Protein AF-A0A818VAN1-F1 (afdb_monomer_lite)

Foldseek 3Di:
DDDDDDDDDDDDDDPDDDDDDDDDDPPPPPDPPPPDPDDDDPPPPPPPVPPPPPDPPPDDDDDDDPPPPPPPVVVPVVVVVVVVVVVVLVVVVVCVVVVVDPPVCVVVVVVVDCVVVVVLLVQLQVPDDPPDPPSDDDPVSSVVSSVVVVVVVVVVVVCVVDVPDDPDPPVPPPDPPPPDPPDPPDPDPVVVVVVVVVVVVVVVVVVVVVVD

Organism: NCBI:txid392032

Radius of gyration: 31.88 Å; chains: 1; bounding box: 85×60×78 Å

Structure (mmCIF, N/CA/C/O backbone):
data_AF-A0A818VAN1-F1
#
_entry.id   AF-A0A818VAN1-F1
#
loop_
_atom_site.group_PDB
_atom_site.id
_atom_site.type_symbol
_atom_site.label_atom_id
_atom_site.label_alt_id
_atom_site.label_comp_id
_atom_site.label_asym_id
_atom_site.label_entity_id
_atom_site.label_seq_id
_atom_site.pdbx_PDB_ins_code
_atom_site.Cartn_x
_atom_site.Cartn_y
_atom_site.Cartn_z
_atom_site.occupancy
_atom_site.B_iso_or_equiv
_atom_site.auth_seq_id
_atom_site.auth_comp_id
_atom_site.auth_asym_id
_atom_site.auth_atom_id
_atom_site.pdbx_PDB_model_num
ATOM 1 N N . ASN A 1 1 ? 40.108 -31.465 36.185 1.00 43.06 1 ASN A N 1
ATOM 2 C CA . ASN A 1 1 ? 40.201 -32.671 35.337 1.00 43.06 1 ASN A CA 1
ATOM 3 C C . ASN A 1 1 ? 39.779 -32.348 33.913 1.00 43.06 1 ASN A C 1
ATOM 5 O O . ASN A 1 1 ? 38.595 -32.161 33.685 1.00 43.06 1 ASN A O 1
ATOM 9 N N . THR A 1 2 ? 40.792 -32.235 33.037 1.00 44.78 2 THR A N 1
ATOM 10 C CA . THR A 1 2 ? 40.804 -32.459 31.566 1.00 44.78 2 THR A CA 1
ATOM 11 C C . THR A 1 2 ? 39.715 -31.759 30.741 1.00 44.78 2 THR A C 1
ATOM 13 O O . THR A 1 2 ? 38.577 -32.207 30.730 1.00 44.78 2 THR A O 1
ATOM 16 N N . LEU A 1 3 ? 39.972 -30.615 30.093 1.00 53.38 3 LEU A N 1
ATOM 17 C CA . LEU A 1 3 ? 40.793 -30.419 28.878 1.00 53.38 3 LEU A CA 1
ATOM 18 C C . LEU A 1 3 ? 40.436 -31.407 27.754 1.00 53.38 3 LEU A C 1
ATOM 20 O O . LEU A 1 3 ? 40.711 -32.597 27.902 1.00 53.38 3 LEU A O 1
ATOM 24 N N . LYS A 1 4 ? 39.896 -30.890 26.640 1.00 56.84 4 LYS A N 1
ATOM 25 C CA . LYS A 1 4 ? 40.247 -31.301 25.271 1.00 56.84 4 LYS A CA 1
ATOM 26 C C . LYS A 1 4 ? 39.694 -30.312 24.243 1.00 56.84 4 LYS A C 1
ATOM 28 O O . LYS A 1 4 ? 38.505 -30.291 23.939 1.00 56.84 4 LYS A O 1
ATOM 33 N N . ASP A 1 5 ? 40.628 -29.520 23.737 1.00 52.50 5 ASP A N 1
ATOM 34 C CA . ASP A 1 5 ? 40.598 -28.829 22.458 1.00 52.50 5 ASP A CA 1
ATOM 35 C C . ASP A 1 5 ? 40.293 -29.797 21.309 1.00 52.50 5 ASP A C 1
ATOM 37 O O . ASP A 1 5 ? 40.714 -30.957 21.325 1.00 52.50 5 ASP A O 1
ATOM 41 N N . THR A 1 6 ? 39.604 -29.311 20.278 1.00 58.16 6 THR A N 1
ATOM 42 C CA . THR A 1 6 ? 39.632 -29.933 18.949 1.00 58.16 6 THR A CA 1
ATOM 43 C C . THR A 1 6 ? 39.822 -28.857 17.883 1.00 58.16 6 THR A C 1
ATOM 45 O O . THR A 1 6 ? 38.966 -28.013 17.632 1.00 58.16 6 THR A O 1
ATOM 48 N N . THR A 1 7 ? 41.030 -28.913 17.333 1.00 55.50 7 THR A N 1
ATOM 49 C CA . THR A 1 7 ? 41.572 -28.389 16.074 1.00 55.50 7 THR A CA 1
ATOM 50 C C . THR A 1 7 ? 40.581 -28.540 14.909 1.00 55.50 7 THR A C 1
ATOM 52 O O . THR A 1 7 ? 39.878 -29.539 14.828 1.00 55.50 7 THR A O 1
ATOM 55 N N . ALA A 1 8 ? 40.344 -27.527 14.070 1.00 52.72 8 ALA A N 1
ATOM 56 C CA . ALA A 1 8 ? 41.225 -27.024 13.009 1.00 52.72 8 ALA A CA 1
ATOM 57 C C . ALA A 1 8 ? 41.613 -28.122 12.004 1.00 52.72 8 ALA A C 1
ATOM 59 O O . ALA A 1 8 ? 42.663 -28.727 12.158 1.00 52.72 8 ALA A O 1
ATOM 60 N N . ASP A 1 9 ? 40.774 -28.318 10.979 1.00 57.88 9 ASP A N 1
ATOM 61 C CA . ASP A 1 9 ? 41.111 -29.067 9.765 1.00 57.88 9 ASP A CA 1
ATOM 62 C C . ASP A 1 9 ? 40.648 -28.296 8.514 1.00 57.88 9 ASP A C 1
ATOM 64 O O . ASP A 1 9 ? 39.459 -28.145 8.223 1.00 57.88 9 ASP A O 1
ATOM 68 N N . ASP A 1 10 ? 41.646 -27.748 7.823 1.00 53.62 10 ASP A N 1
ATOM 69 C CA . ASP A 1 10 ? 41.843 -27.703 6.373 1.00 53.62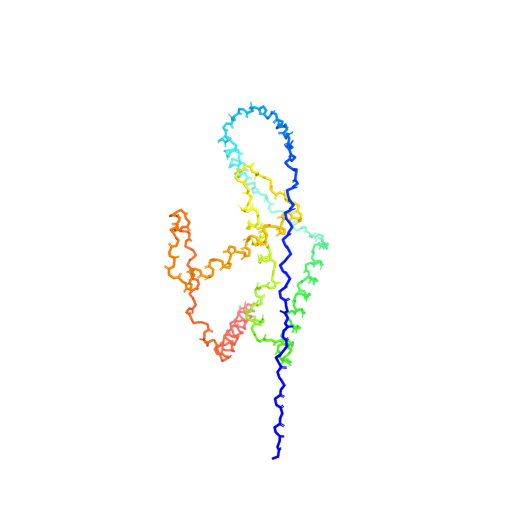 10 ASP A CA 1
ATOM 70 C C . ASP A 1 10 ? 40.631 -27.937 5.449 1.00 53.62 10 ASP A C 1
ATOM 72 O O . ASP A 1 10 ? 40.346 -29.055 5.016 1.00 53.62 10 ASP A O 1
ATOM 76 N N . VAL A 1 11 ? 40.036 -26.843 4.952 1.00 54.00 11 VAL A N 1
ATOM 77 C CA . VAL A 1 11 ? 39.312 -26.867 3.669 1.00 54.00 11 VAL A CA 1
ATOM 78 C C . VAL A 1 11 ? 40.164 -26.198 2.598 1.00 54.00 11 VAL A C 1
ATOM 80 O O . VAL A 1 11 ? 40.229 -24.981 2.432 1.00 54.00 11 VAL A O 1
ATOM 83 N N . LYS A 1 12 ? 40.845 -27.086 1.884 1.00 54.00 12 LYS A N 1
ATOM 84 C CA . LYS A 1 12 ? 41.728 -26.885 0.743 1.00 54.00 12 LYS A CA 1
ATOM 85 C C . LYS A 1 12 ? 41.051 -26.091 -0.383 1.00 54.00 12 LYS A C 1
ATOM 87 O O . LYS A 1 12 ? 39.975 -26.441 -0.864 1.00 54.00 12 LYS A O 1
ATOM 92 N N . LEU A 1 13 ? 41.766 -25.068 -0.853 1.00 50.22 13 LEU A N 1
ATOM 93 C CA . LEU A 1 13 ? 41.575 -24.387 -2.132 1.00 50.22 13 LEU A CA 1
ATOM 94 C C . LEU A 1 13 ? 41.352 -25.377 -3.288 1.00 50.22 13 LEU A C 1
ATOM 96 O O . LEU A 1 13 ? 42.213 -26.212 -3.566 1.00 50.22 13 LEU A O 1
ATOM 100 N N . ILE A 1 14 ? 40.278 -25.177 -4.056 1.00 53.69 14 ILE A N 1
ATOM 101 C CA . ILE A 1 14 ? 40.220 -25.593 -5.462 1.00 53.69 14 ILE A CA 1
ATOM 102 C C . ILE A 1 14 ? 40.088 -24.336 -6.319 1.00 53.69 14 ILE A C 1
ATOM 104 O O . ILE A 1 14 ? 39.011 -23.784 -6.536 1.00 53.69 14 ILE A O 1
ATOM 108 N N . VAL A 1 15 ? 41.244 -23.899 -6.812 1.00 50.38 15 VAL A N 1
ATOM 109 C CA . VAL A 1 15 ? 41.394 -22.968 -7.928 1.00 50.38 15 VAL A CA 1
ATOM 110 C C . VAL A 1 15 ? 40.942 -23.694 -9.197 1.00 50.38 15 VAL A C 1
ATOM 112 O O . VAL A 1 15 ? 41.660 -24.522 -9.751 1.00 50.38 15 VAL A O 1
ATOM 115 N N . GLY A 1 16 ? 39.723 -23.401 -9.647 1.00 46.38 16 GLY A N 1
ATOM 116 C CA . GLY A 1 16 ? 39.148 -23.908 -10.892 1.00 46.38 16 GLY A CA 1
ATOM 117 C C . GLY A 1 16 ? 39.125 -22.838 -11.976 1.00 46.38 16 GLY A C 1
ATOM 118 O O . GLY A 1 16 ? 38.084 -22.256 -12.263 1.00 46.38 16 GLY A O 1
ATOM 119 N N . ASN A 1 17 ? 40.279 -22.584 -12.587 1.00 47.06 17 ASN A N 1
ATOM 120 C CA . ASN A 1 17 ? 40.431 -21.718 -13.751 1.00 47.06 17 ASN A CA 1
ATOM 121 C C . ASN A 1 17 ? 39.891 -22.434 -15.006 1.00 47.06 17 ASN A C 1
ATOM 123 O O . ASN A 1 17 ? 40.492 -23.409 -15.456 1.00 47.06 17 ASN A O 1
ATOM 127 N N . LYS A 1 18 ? 38.774 -21.974 -15.589 1.00 50.69 18 LYS A N 1
ATOM 128 C CA . LYS A 1 18 ? 38.364 -22.358 -16.954 1.00 50.69 18 LYS A CA 1
ATOM 129 C C . LYS A 1 18 ? 37.820 -21.164 -17.731 1.00 50.69 18 LYS A C 1
ATOM 131 O O . LYS A 1 18 ? 36.635 -20.844 -17.703 1.00 50.69 18 LYS A O 1
ATOM 136 N N . ASN A 1 19 ? 38.734 -20.577 -18.498 1.00 50.38 19 ASN A N 1
ATOM 137 C CA . ASN A 1 19 ? 38.483 -19.858 -19.740 1.00 50.38 19 ASN A CA 1
ATOM 138 C C . ASN A 1 19 ? 37.332 -20.487 -20.546 1.00 50.38 19 ASN A C 1
ATOM 140 O O . ASN A 1 19 ? 37.478 -21.570 -21.113 1.00 50.38 19 ASN A O 1
ATOM 144 N N . ARG A 1 20 ? 36.215 -19.768 -20.680 1.00 49.28 20 ARG A N 1
ATOM 145 C CA . ARG A 1 20 ? 35.264 -19.954 -21.782 1.00 49.28 20 ARG A CA 1
ATOM 146 C C . ARG A 1 20 ? 35.117 -18.642 -22.539 1.00 49.28 20 ARG A C 1
ATOM 148 O O . ARG A 1 20 ? 34.212 -17.852 -22.304 1.00 49.28 20 ARG A O 1
ATOM 155 N N . ARG A 1 21 ? 36.029 -18.450 -23.495 1.00 51.06 21 ARG A N 1
ATOM 156 C CA . ARG A 1 21 ? 35.744 -17.695 -24.716 1.00 51.06 21 ARG A CA 1
ATOM 157 C C . ARG A 1 21 ? 34.689 -18.493 -25.481 1.00 51.06 21 ARG A C 1
ATOM 159 O O . ARG A 1 21 ? 34.965 -19.619 -25.880 1.00 51.06 21 ARG A O 1
ATOM 166 N N . SER A 1 22 ? 33.498 -17.938 -25.675 1.00 48.28 22 SER A N 1
ATOM 167 C CA . SER A 1 22 ? 32.582 -18.442 -26.693 1.00 48.28 22 SER A CA 1
ATOM 168 C C . SER A 1 22 ? 31.868 -17.289 -27.385 1.00 48.28 22 SER A C 1
ATOM 170 O O . SER A 1 22 ? 31.203 -16.475 -26.754 1.00 48.28 22 SER A O 1
ATOM 172 N N . ALA A 1 23 ? 32.109 -17.250 -28.693 1.00 46.59 23 ALA A N 1
ATOM 173 C CA . ALA A 1 23 ? 31.248 -16.766 -29.758 1.00 46.59 23 ALA A CA 1
ATOM 174 C C . ALA A 1 23 ? 30.558 -15.407 -29.560 1.00 46.59 23 ALA A C 1
ATOM 176 O O . ALA A 1 23 ? 29.408 -15.282 -29.140 1.00 46.59 23 ALA A O 1
ATOM 177 N N . LYS A 1 24 ? 31.261 -14.391 -30.060 1.00 48.12 24 LYS A N 1
ATOM 178 C CA . LYS A 1 24 ? 30.696 -13.180 -30.652 1.00 48.12 24 LYS A CA 1
ATOM 179 C C . LYS A 1 24 ? 29.653 -13.583 -31.710 1.00 48.12 24 LYS A C 1
ATOM 181 O O . LYS A 1 24 ? 30.006 -13.911 -32.837 1.00 48.12 24 LYS A O 1
ATOM 186 N N . THR A 1 25 ? 28.378 -13.594 -31.331 1.00 47.69 25 THR A N 1
ATOM 187 C CA . THR A 1 25 ? 27.262 -13.713 -32.276 1.00 47.69 25 THR A CA 1
ATOM 188 C C . THR A 1 25 ? 26.830 -12.295 -32.623 1.00 47.69 25 THR A C 1
ATOM 190 O O . THR A 1 25 ? 26.137 -11.636 -31.849 1.00 47.69 25 THR A O 1
ATOM 193 N N . GLU A 1 26 ? 27.309 -11.789 -33.758 1.00 46.16 26 GLU A N 1
ATOM 194 C CA . GLU A 1 26 ? 26.826 -10.545 -34.355 1.00 46.16 26 GLU A CA 1
ATOM 195 C C . GLU A 1 26 ? 25.387 -10.759 -34.839 1.00 46.16 26 GLU A C 1
ATOM 197 O O . GLU A 1 26 ? 25.120 -11.124 -35.981 1.00 46.16 26 GLU A O 1
ATOM 202 N N . LEU A 1 27 ? 24.431 -10.539 -33.937 1.00 44.12 27 LEU A N 1
ATOM 203 C CA . LEU A 1 27 ? 23.034 -10.344 -34.298 1.00 44.12 27 LEU A CA 1
ATOM 204 C C . LEU A 1 27 ? 22.920 -8.970 -34.964 1.00 44.12 27 LEU A C 1
ATOM 206 O O . LEU A 1 27 ? 22.733 -7.939 -34.315 1.00 44.12 27 LEU A O 1
ATOM 210 N N . ILE A 1 28 ? 23.061 -8.975 -36.290 1.00 44.59 28 ILE A N 1
ATOM 211 C CA . ILE A 1 28 ? 22.701 -7.873 -37.182 1.00 44.59 28 ILE A CA 1
ATOM 212 C C . ILE A 1 28 ? 21.191 -7.659 -37.044 1.00 44.59 28 ILE A C 1
ATOM 214 O O . ILE A 1 28 ? 20.370 -8.214 -37.773 1.00 44.59 28 ILE A O 1
ATOM 218 N N . CYS A 1 29 ? 20.811 -6.849 -36.061 1.00 41.28 29 CYS A N 1
ATOM 219 C CA . CYS A 1 29 ? 19.458 -6.346 -35.922 1.00 41.28 29 CYS A CA 1
ATOM 220 C C . CYS A 1 29 ? 19.260 -5.271 -36.997 1.00 41.28 29 CYS A C 1
ATOM 222 O O . CYS A 1 29 ? 19.605 -4.099 -36.810 1.00 41.28 29 CYS A O 1
ATOM 224 N N . LYS A 1 30 ? 18.754 -5.686 -38.165 1.00 50.59 30 LYS A N 1
ATOM 225 C CA . LYS A 1 30 ? 18.263 -4.773 -39.201 1.00 50.59 30 LYS A CA 1
ATOM 226 C C . LYS A 1 30 ? 17.142 -3.934 -38.586 1.00 50.59 30 LYS A C 1
ATOM 228 O O . LYS A 1 30 ? 16.012 -4.393 -38.454 1.00 50.59 30 LYS A O 1
ATOM 233 N N . ARG A 1 31 ? 17.470 -2.703 -38.182 1.00 43.28 31 ARG A N 1
ATOM 234 C CA . ARG A 1 31 ? 16.484 -1.708 -37.752 1.00 43.28 31 ARG A CA 1
ATOM 235 C C . ARG A 1 31 ? 15.479 -1.508 -38.893 1.00 43.28 31 ARG A C 1
ATOM 237 O O . ARG A 1 31 ? 15.912 -1.185 -40.003 1.00 43.28 31 ARG A O 1
ATOM 244 N N . PRO A 1 32 ? 14.164 -1.654 -38.663 1.00 49.62 32 PRO A N 1
ATOM 245 C CA . PRO A 1 32 ? 13.188 -1.184 -39.628 1.00 49.62 32 PRO A CA 1
ATOM 246 C C . PRO A 1 32 ? 13.365 0.329 -39.770 1.00 49.62 32 PRO A C 1
ATOM 248 O O . PRO A 1 32 ? 13.386 1.063 -38.779 1.00 49.62 32 PRO A O 1
ATOM 251 N N . LYS A 1 33 ? 13.547 0.784 -41.013 1.00 46.81 33 LYS A N 1
ATOM 252 C CA . LYS A 1 33 ? 13.546 2.200 -41.376 1.00 46.81 33 LYS A CA 1
ATOM 253 C C . LYS A 1 33 ? 12.182 2.771 -40.987 1.00 46.81 33 LYS A C 1
ATOM 255 O O . LYS A 1 33 ? 11.215 2.619 -41.726 1.00 46.81 33 LYS A O 1
ATOM 260 N N . GLN A 1 34 ? 12.095 3.392 -39.814 1.00 47.50 34 GLN A N 1
ATOM 261 C CA . GLN A 1 34 ? 10.960 4.235 -39.474 1.00 47.50 34 GLN A CA 1
ATOM 262 C C . GLN A 1 34 ? 11.073 5.486 -40.339 1.00 47.50 34 GLN A C 1
ATOM 264 O O . GLN A 1 34 ? 11.937 6.338 -40.137 1.00 47.50 34 GLN A O 1
ATOM 269 N N . SER A 1 35 ? 10.236 5.528 -41.368 1.00 51.62 35 SER A N 1
ATOM 270 C CA . SER A 1 35 ? 9.990 6.698 -42.194 1.00 51.62 35 SER A CA 1
ATOM 271 C C . SER A 1 35 ? 9.684 7.898 -41.301 1.00 51.62 35 SER A C 1
ATOM 273 O O . SER A 1 35 ? 8.762 7.848 -40.483 1.00 51.62 35 SER A O 1
ATOM 275 N N . LEU A 1 36 ? 10.456 8.970 -41.486 1.00 50.12 36 LEU A N 1
ATOM 276 C CA . LEU A 1 36 ? 10.191 10.295 -40.947 1.00 50.12 36 LEU A CA 1
ATOM 277 C C . LEU A 1 36 ? 8.770 10.738 -41.325 1.00 50.12 36 LEU A C 1
ATOM 279 O O . LEU A 1 36 ? 8.536 11.239 -42.423 1.00 50.12 36 LEU A O 1
ATOM 283 N N . LEU A 1 37 ? 7.828 10.607 -40.395 1.00 46.72 37 LEU A N 1
ATOM 284 C CA . LEU A 1 37 ? 6.575 11.352 -40.426 1.00 46.72 37 LEU A CA 1
ATOM 285 C C . LEU A 1 37 ? 6.741 12.601 -39.564 1.00 46.72 37 LEU A C 1
ATOM 287 O O . LEU A 1 37 ? 6.468 12.628 -38.369 1.00 46.72 37 LEU A O 1
ATOM 291 N N . ILE A 1 38 ? 7.289 13.603 -40.244 1.00 47.78 38 ILE A N 1
ATOM 292 C CA . ILE A 1 38 ? 7.060 15.043 -40.125 1.00 47.78 38 ILE A CA 1
ATOM 293 C C . ILE A 1 38 ? 6.145 15.437 -38.953 1.00 47.78 38 ILE A C 1
ATOM 295 O O . ILE A 1 38 ? 4.933 15.207 -38.952 1.00 47.78 38 ILE A O 1
ATOM 299 N N . ASN A 1 39 ? 6.769 16.125 -37.997 1.00 44.78 39 ASN A N 1
ATOM 300 C CA . ASN A 1 39 ? 6.159 16.875 -36.909 1.00 44.78 39 ASN A CA 1
ATOM 301 C C . ASN A 1 39 ? 4.980 17.729 -37.406 1.00 44.78 39 ASN A C 1
ATOM 303 O O . ASN A 1 39 ? 5.179 18.749 -38.066 1.00 44.78 39 ASN A O 1
ATOM 307 N N . LYS A 1 40 ? 3.747 17.361 -37.036 1.00 51.69 40 LYS A N 1
ATOM 308 C CA . LYS A 1 40 ? 2.623 18.306 -37.037 1.00 51.69 40 LYS A CA 1
ATOM 309 C C . LYS A 1 40 ? 2.513 18.948 -35.646 1.00 51.69 40 LYS A C 1
ATOM 311 O O . LYS A 1 40 ? 2.453 18.219 -34.656 1.00 51.69 40 LYS A O 1
ATOM 316 N N . PRO A 1 41 ? 2.478 20.288 -35.546 1.00 49.00 41 PRO A N 1
ATOM 317 C CA . PRO A 1 41 ? 2.503 20.998 -34.271 1.00 49.00 41 PRO A CA 1
ATOM 318 C C . PRO A 1 41 ? 1.241 20.725 -33.440 1.00 49.00 41 PRO A C 1
ATOM 320 O O . PRO A 1 41 ? 0.107 20.939 -33.875 1.00 49.00 41 PRO A O 1
ATOM 323 N N . PHE A 1 42 ? 1.459 20.268 -32.207 1.00 51.88 42 PHE A N 1
ATOM 324 C CA . PHE A 1 42 ? 0.458 19.799 -31.243 1.00 51.88 42 PHE A CA 1
ATOM 325 C C . PHE A 1 42 ? -0.224 20.946 -30.464 1.00 51.88 42 PHE A C 1
ATOM 327 O O . PHE A 1 42 ? -0.564 20.803 -29.294 1.00 51.88 42 PHE A O 1
ATOM 334 N N . GLU A 1 43 ? -0.429 22.103 -31.095 1.00 56.66 43 GLU A N 1
ATOM 335 C CA . GLU A 1 43 ? -0.846 23.341 -30.404 1.00 56.66 43 GLU A CA 1
ATOM 336 C C . GLU A 1 43 ? -2.325 23.722 -30.630 1.00 56.66 43 GLU A C 1
ATOM 338 O O . GLU A 1 43 ? -2.900 24.492 -29.866 1.00 56.66 43 GLU A O 1
ATOM 343 N N . LYS A 1 44 ? -3.032 23.136 -31.611 1.00 49.84 44 LYS A N 1
ATOM 344 C CA . LYS A 1 44 ? -4.404 23.581 -31.963 1.00 49.84 44 LYS A CA 1
ATOM 345 C C . LYS A 1 44 ? -5.573 22.760 -31.396 1.00 49.84 44 LYS A C 1
ATOM 347 O O . LYS A 1 44 ? -6.726 23.104 -31.647 1.00 49.84 44 LYS A O 1
ATOM 352 N N . ARG A 1 45 ? -5.343 21.714 -30.588 1.00 50.09 45 ARG A N 1
ATOM 353 C CA . ARG A 1 45 ? -6.437 20.855 -30.060 1.00 50.09 45 ARG A CA 1
ATOM 354 C C . ARG A 1 45 ? -6.982 21.230 -28.675 1.00 50.09 45 ARG A C 1
ATOM 356 O O . ARG A 1 45 ? -8.008 20.684 -28.278 1.00 50.09 45 ARG A O 1
ATOM 363 N N . ARG A 1 46 ? -6.378 22.186 -27.956 1.00 51.25 46 ARG A N 1
ATOM 364 C CA . ARG A 1 46 ? -6.845 22.590 -26.611 1.00 51.25 46 ARG A CA 1
ATOM 365 C C . ARG A 1 46 ? -7.944 23.662 -26.587 1.00 51.25 46 ARG A C 1
ATOM 367 O O . ARG A 1 46 ? -8.636 23.765 -25.581 1.00 51.25 46 ARG A O 1
ATOM 374 N N . ARG A 1 47 ? -8.190 24.398 -27.680 1.00 51.16 47 ARG A N 1
ATOM 375 C CA . ARG A 1 47 ? -9.168 25.512 -27.683 1.00 51.16 47 ARG A CA 1
ATOM 376 C C . ARG A 1 47 ? -10.617 25.138 -28.037 1.00 51.16 47 ARG A C 1
ATOM 378 O O . ARG A 1 47 ? -11.512 25.918 -27.749 1.00 51.16 47 ARG A O 1
ATOM 385 N N . LYS A 1 48 ? -10.898 23.934 -28.559 1.00 47.00 48 LYS A N 1
ATOM 386 C CA . LYS A 1 48 ? -12.284 23.506 -28.875 1.00 47.00 48 LYS A CA 1
ATOM 387 C C . LYS A 1 48 ? -13.028 22.787 -27.739 1.00 47.00 48 LYS A C 1
ATOM 389 O O . LYS A 1 48 ? -14.221 22.550 -27.866 1.00 47.00 48 LYS A O 1
ATOM 394 N N . ARG A 1 49 ? -12.370 22.463 -26.618 1.00 50.88 49 ARG A N 1
ATOM 395 C CA . ARG A 1 49 ? -13.020 21.814 -25.456 1.00 50.88 49 ARG A CA 1
ATOM 396 C C . ARG A 1 49 ? -13.502 22.783 -24.369 1.00 50.88 49 ARG A C 1
ATOM 398 O O . ARG A 1 49 ? -14.162 22.341 -23.438 1.00 50.88 49 ARG A O 1
ATOM 405 N N . GLN A 1 50 ? -13.205 24.080 -24.481 1.00 53.41 50 GLN A N 1
ATOM 406 C CA . GLN A 1 50 ? -13.628 25.081 -23.490 1.00 53.41 50 GLN A CA 1
ATOM 407 C C . GLN A 1 50 ? -14.865 25.900 -23.900 1.00 53.41 50 GLN A C 1
ATOM 409 O O . GLN A 1 50 ? -15.474 26.524 -23.039 1.00 53.41 50 GLN A O 1
ATOM 414 N N . GLN A 1 51 ? -15.299 25.863 -25.166 1.00 51.84 51 GLN A N 1
ATOM 415 C CA . GLN A 1 51 ? -16.487 26.610 -25.619 1.00 51.84 51 GLN A CA 1
ATOM 416 C C . GLN A 1 51 ? -17.816 25.844 -25.507 1.00 51.84 51 GLN A C 1
ATOM 418 O O . GLN A 1 51 ? -18.872 26.443 -25.656 1.00 51.84 51 GLN A O 1
ATOM 423 N N . SER A 1 52 ? -17.804 24.556 -25.161 1.00 50.19 52 SER A N 1
ATOM 424 C CA . SER A 1 52 ? -19.020 23.741 -25.004 1.00 50.19 52 SER A CA 1
ATOM 425 C C . SER A 1 52 ? -19.556 23.659 -23.564 1.00 50.19 52 SER A C 1
ATOM 427 O O . SER A 1 52 ? -20.436 22.853 -23.288 1.00 50.19 52 SER A O 1
ATOM 429 N N . ARG A 1 53 ? -19.072 24.500 -22.634 1.00 52.38 53 ARG A N 1
ATOM 430 C CA . ARG A 1 53 ? -19.515 24.513 -21.220 1.00 52.38 53 ARG A CA 1
ATOM 431 C C . ARG A 1 53 ? -20.453 25.663 -20.817 1.00 52.38 53 ARG A C 1
ATOM 433 O O . ARG A 1 53 ? -20.757 25.791 -19.639 1.00 52.38 53 ARG A O 1
ATO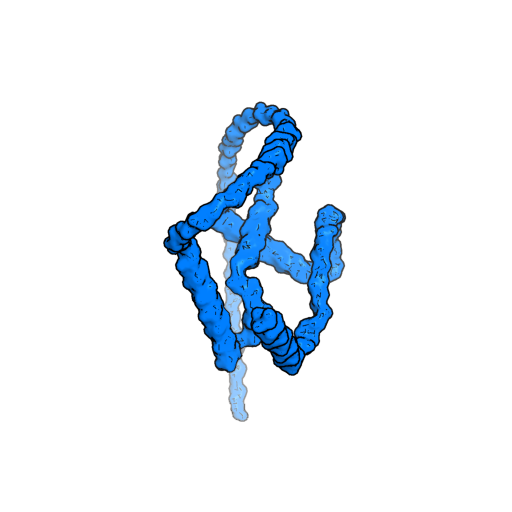M 440 N N . LYS A 1 54 ? -20.955 26.482 -21.749 1.00 55.94 54 LYS A N 1
ATOM 441 C CA . LYS A 1 54 ? -21.877 27.597 -21.430 1.00 55.94 54 LYS A CA 1
ATOM 442 C C . LYS A 1 54 ? -23.234 27.485 -22.129 1.00 55.94 54 LYS A C 1
ATOM 444 O O . LYS A 1 54 ? -23.641 28.372 -22.868 1.00 55.94 54 LYS A O 1
ATOM 449 N N . LYS A 1 55 ? -23.955 26.400 -21.859 1.00 54.53 55 LYS A N 1
ATOM 450 C CA . LYS A 1 55 ? -25.415 26.371 -22.019 1.00 54.53 55 LYS A CA 1
ATOM 451 C C . LYS A 1 55 ? -26.007 25.589 -20.848 1.00 54.53 55 LYS A C 1
ATOM 453 O O . LYS A 1 55 ? -26.369 24.427 -20.969 1.00 54.53 55 LYS A O 1
ATOM 458 N N . ILE A 1 56 ? -26.004 26.230 -19.679 1.00 56.19 56 ILE A N 1
ATOM 459 C CA . ILE A 1 56 ? -26.828 25.810 -18.545 1.00 56.19 56 ILE A CA 1
ATOM 460 C C . ILE A 1 56 ? -28.250 26.183 -18.950 1.00 56.19 56 ILE A C 1
ATOM 462 O O . ILE A 1 56 ? -28.660 27.336 -18.856 1.00 56.19 56 ILE A O 1
ATOM 466 N N . HIS A 1 57 ? -28.949 25.220 -19.537 1.00 53.09 57 HIS A N 1
ATOM 467 C CA . HIS A 1 57 ? -30.379 25.320 -19.746 1.00 53.09 57 HIS A CA 1
ATOM 468 C C . HIS A 1 57 ? -31.012 25.113 -18.366 1.00 53.09 57 HIS A C 1
ATOM 470 O O . HIS A 1 57 ? -30.902 24.026 -17.802 1.00 53.09 57 HIS A O 1
ATOM 476 N N . LEU A 1 58 ? -31.583 26.176 -17.789 1.00 52.78 58 LEU A N 1
ATOM 477 C CA . LEU A 1 58 ? -32.488 26.053 -16.649 1.00 52.78 58 LEU A CA 1
ATOM 478 C C . LEU A 1 58 ? -33.659 25.177 -17.106 1.00 52.78 58 LEU A C 1
ATOM 480 O O . LEU A 1 58 ? -34.467 25.601 -17.930 1.00 52.78 58 LEU A O 1
ATOM 484 N N . ILE A 1 59 ? -33.706 23.945 -16.609 1.00 52.72 59 ILE A N 1
ATOM 485 C CA . ILE A 1 59 ? -34.855 23.059 -16.773 1.00 52.72 59 ILE A CA 1
ATOM 486 C C . ILE A 1 59 ? -35.882 23.466 -15.704 1.00 52.72 59 ILE A C 1
ATOM 488 O O . ILE A 1 59 ? -35.507 23.553 -14.531 1.00 52.72 59 ILE A O 1
ATOM 492 N N . PRO A 1 60 ? -37.149 23.728 -16.071 1.00 54.47 60 PRO A N 1
ATOM 493 C CA . PRO A 1 60 ? -38.200 24.024 -15.106 1.00 54.47 60 PRO A CA 1
ATOM 494 C C . PRO A 1 60 ? -38.425 22.813 -14.200 1.00 54.47 60 PRO A C 1
ATOM 496 O O . PRO A 1 60 ? -38.594 21.692 -14.686 1.00 54.47 60 PRO A O 1
ATOM 499 N N . GLN A 1 61 ? -38.440 23.037 -12.887 1.00 50.41 61 GLN A N 1
ATOM 500 C CA . GLN A 1 61 ? -38.837 22.018 -11.923 1.00 50.41 61 GLN A CA 1
ATOM 501 C C . GLN A 1 61 ? -40.314 21.688 -12.146 1.00 50.41 61 GLN A C 1
ATOM 503 O O . GLN A 1 61 ? -41.195 22.480 -11.821 1.00 50.41 61 GLN A O 1
ATOM 508 N N . THR A 1 62 ? -40.573 20.525 -12.740 1.00 50.72 62 THR A N 1
ATOM 509 C CA . THR A 1 62 ? -41.910 19.940 -12.801 1.00 50.72 62 THR A CA 1
ATOM 510 C C . THR A 1 62 ? -42.014 18.814 -11.780 1.00 50.72 62 THR A C 1
ATOM 512 O O . THR A 1 62 ? -41.136 17.966 -11.644 1.00 50.72 62 THR A O 1
ATOM 515 N N . ASN A 1 63 ? -43.099 18.922 -11.023 1.00 53.97 63 ASN A N 1
ATOM 516 C CA . ASN A 1 63 ? -43.580 18.120 -9.910 1.00 53.97 63 ASN A CA 1
ATOM 517 C C . ASN A 1 63 ? -43.309 16.606 -9.954 1.00 53.97 63 ASN A C 1
ATOM 519 O O . ASN A 1 63 ? -43.535 15.943 -10.962 1.00 53.97 63 ASN A O 1
ATOM 523 N N . ASN A 1 64 ? -42.984 16.082 -8.765 1.00 55.97 64 ASN A N 1
ATOM 524 C CA . ASN A 1 64 ? -43.390 14.778 -8.228 1.00 55.97 64 ASN A CA 1
ATOM 525 C C . ASN A 1 64 ? -43.428 13.610 -9.224 1.00 55.97 64 ASN A C 1
ATOM 527 O O . ASN A 1 64 ? -44.488 13.066 -9.525 1.00 55.97 64 ASN A O 1
ATOM 531 N N . GLN A 1 65 ? -42.254 13.149 -9.652 1.00 52.72 65 GLN A N 1
ATOM 532 C CA . GLN A 1 65 ? -42.100 11.782 -10.139 1.00 52.72 65 GLN A CA 1
ATOM 533 C C . GLN A 1 65 ? -41.438 10.954 -9.042 1.00 52.72 65 GLN A C 1
ATOM 535 O O . GLN A 1 65 ? -40.297 11.198 -8.655 1.00 52.72 65 GLN A O 1
ATOM 540 N N . GLN A 1 66 ? -42.187 9.987 -8.511 1.00 60.09 66 GLN A N 1
ATOM 541 C CA . GLN A 1 66 ? -41.660 8.946 -7.638 1.00 60.09 66 GLN A CA 1
ATOM 542 C C . GLN A 1 66 ? -40.532 8.236 -8.392 1.00 60.09 66 GLN A C 1
ATOM 544 O O . GLN A 1 66 ? -40.782 7.496 -9.343 1.00 60.09 66 GLN A O 1
ATOM 549 N N . HIS A 1 67 ? -39.284 8.504 -8.003 1.00 56.41 67 HIS A N 1
ATOM 550 C CA . HIS A 1 67 ? -38.141 7.819 -8.583 1.00 56.41 67 HIS A CA 1
ATOM 551 C C . HIS A 1 67 ? -38.299 6.316 -8.316 1.00 56.41 67 HIS A C 1
ATOM 553 O O . HIS A 1 67 ? -38.413 5.921 -7.150 1.00 56.41 67 HIS A O 1
ATOM 559 N N . PRO A 1 68 ? -38.316 5.462 -9.358 1.00 56.75 68 PRO A N 1
ATOM 560 C CA . PRO A 1 68 ? -38.302 4.027 -9.149 1.00 56.75 68 PRO A CA 1
ATOM 561 C C . PRO A 1 68 ? -37.066 3.711 -8.313 1.00 56.75 68 PRO A C 1
ATOM 563 O O . PRO A 1 68 ? -35.979 4.212 -8.613 1.00 56.75 68 PRO A O 1
ATOM 566 N N . LYS A 1 69 ? -37.246 2.925 -7.242 1.00 62.16 69 LYS A N 1
ATOM 567 C CA . LYS A 1 69 ? -36.166 2.384 -6.407 1.00 62.16 69 LYS A CA 1
ATOM 568 C C . LYS A 1 69 ? -35.254 1.549 -7.304 1.00 62.16 69 LYS A C 1
ATOM 570 O O . LYS A 1 69 ? -35.394 0.334 -7.410 1.00 62.16 69 LYS A O 1
ATOM 575 N N . HIS A 1 70 ? -34.356 2.215 -8.015 1.00 58.09 70 HIS A N 1
ATOM 576 C CA . HIS A 1 70 ? -33.303 1.582 -8.772 1.00 58.09 70 HIS A CA 1
ATOM 577 C C . HIS A 1 70 ? -32.375 1.006 -7.712 1.00 58.09 70 HIS A C 1
ATOM 579 O O . HIS A 1 70 ? -31.565 1.723 -7.130 1.00 58.09 70 HIS A O 1
ATOM 585 N N . ASN A 1 71 ? -32.545 -0.284 -7.419 1.00 60.44 71 ASN A N 1
ATOM 586 C CA . ASN A 1 71 ? -31.550 -1.077 -6.717 1.00 60.44 71 ASN A CA 1
ATOM 587 C C . ASN A 1 71 ? -30.278 -0.977 -7.552 1.00 60.44 71 ASN A C 1
ATOM 589 O O . ASN A 1 71 ? -30.124 -1.712 -8.524 1.00 60.44 71 ASN A O 1
ATOM 593 N N . THR A 1 72 ? -29.420 0.000 -7.270 1.00 59.88 72 THR A N 1
ATOM 594 C CA . THR A 1 72 ? -28.184 0.185 -8.014 1.00 59.88 72 THR A CA 1
ATOM 595 C C . THR A 1 72 ? -27.272 -0.976 -7.627 1.00 59.88 72 THR A C 1
ATOM 597 O O . THR A 1 72 ? -26.787 -1.033 -6.497 1.00 59.88 72 THR A O 1
ATOM 600 N N . PRO A 1 73 ? -27.020 -1.935 -8.536 1.00 62.94 73 PRO A N 1
ATOM 601 C CA . PRO A 1 73 ? -26.237 -3.132 -8.219 1.00 62.94 73 PRO A CA 1
ATOM 602 C C . PRO A 1 73 ? -24.793 -2.795 -7.820 1.00 62.94 73 PRO A C 1
ATOM 604 O O . PRO A 1 73 ? -24.105 -3.616 -7.225 1.00 62.94 73 PRO A O 1
ATOM 607 N N . VAL A 1 74 ? -24.356 -1.564 -8.098 1.00 63.91 74 VAL A N 1
ATOM 608 C CA . VAL A 1 74 ? -23.061 -1.004 -7.707 1.00 63.91 74 VAL A CA 1
ATOM 609 C C . VAL A 1 74 ? -22.899 -0.927 -6.182 1.00 63.91 74 VAL A C 1
ATOM 611 O O . VAL A 1 74 ? -21.780 -1.050 -5.698 1.00 63.91 74 VAL A O 1
ATOM 614 N N . LEU A 1 75 ? -23.984 -0.795 -5.404 1.00 79.62 75 LEU A N 1
ATOM 615 C CA . LEU A 1 75 ? -23.879 -0.622 -3.950 1.00 79.62 75 LEU A CA 1
ATOM 616 C C . LEU A 1 75 ? -23.431 -1.892 -3.214 1.00 79.62 75 LEU A C 1
ATOM 618 O O . LEU A 1 75 ? -22.714 -1.801 -2.220 1.00 79.62 75 LEU A O 1
ATOM 622 N N . LYS A 1 76 ? -23.846 -3.077 -3.680 1.00 86.00 76 LYS A N 1
ATOM 623 C CA . LYS A 1 76 ? -23.636 -4.327 -2.934 1.00 86.00 76 LYS A CA 1
ATOM 624 C C . LYS A 1 76 ? -22.154 -4.734 -2.855 1.00 86.00 76 LYS A C 1
ATOM 626 O O . LYS A 1 76 ? -21.698 -4.997 -1.746 1.00 86.00 76 LYS A O 1
ATOM 631 N N . PRO A 1 77 ? -21.368 -4.733 -3.953 1.00 91.06 77 PRO A N 1
ATOM 632 C CA . PRO A 1 77 ? -19.932 -5.004 -3.875 1.00 91.06 77 PRO A CA 1
ATOM 633 C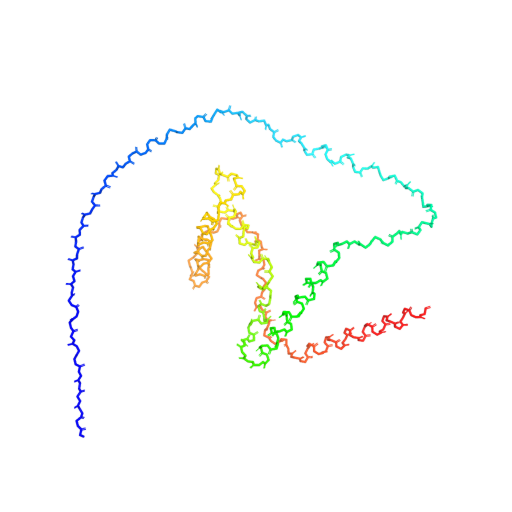 C . PRO A 1 77 ? -19.184 -3.981 -3.015 1.00 91.06 77 PRO A C 1
ATOM 635 O O . PRO A 1 77 ? -18.302 -4.354 -2.246 1.00 91.06 77 PRO A O 1
ATOM 638 N N . THR A 1 78 ? -19.557 -2.700 -3.102 1.00 90.38 78 THR A N 1
ATOM 639 C CA . THR A 1 78 ? -18.949 -1.642 -2.287 1.00 90.38 78 THR A CA 1
ATOM 640 C C . THR A 1 78 ? -19.229 -1.852 -0.804 1.00 90.38 78 THR A C 1
ATOM 642 O O . THR A 1 78 ? -18.296 -1.812 -0.008 1.00 90.38 78 THR A O 1
ATOM 645 N N . TYR A 1 79 ? -20.474 -2.144 -0.429 1.00 91.62 79 TYR A N 1
ATOM 646 C CA . TYR A 1 79 ? -20.833 -2.427 0.960 1.00 91.62 79 TYR A CA 1
ATOM 647 C C . TYR A 1 79 ? -20.039 -3.612 1.522 1.00 91.62 79 TYR A C 1
ATOM 649 O O . TYR A 1 79 ? -19.379 -3.469 2.548 1.00 91.62 79 TYR A O 1
ATOM 657 N N . ILE A 1 80 ? -20.005 -4.731 0.789 1.00 94.31 80 ILE A N 1
ATOM 658 C CA . ILE A 1 80 ? -19.239 -5.923 1.183 1.00 94.31 80 ILE A CA 1
ATOM 659 C C . ILE A 1 80 ? -17.752 -5.583 1.340 1.00 94.31 80 ILE A C 1
ATOM 661 O O . ILE A 1 80 ? -17.111 -6.048 2.274 1.00 94.31 80 ILE A O 1
ATOM 665 N N . SER A 1 81 ? -17.186 -4.748 0.461 1.00 94.38 81 SER A N 1
ATOM 666 C CA . SER A 1 81 ? -15.779 -4.344 0.576 1.00 94.38 81 SER A CA 1
ATOM 667 C C . SER A 1 81 ? -15.495 -3.488 1.815 1.00 94.38 81 SER A C 1
ATOM 669 O O . SER A 1 81 ? -14.445 -3.645 2.434 1.00 94.38 81 SER A O 1
ATOM 671 N N . ILE A 1 82 ? -16.427 -2.610 2.202 1.00 94.19 82 ILE A N 1
ATOM 672 C CA . ILE A 1 82 ? -16.306 -1.784 3.411 1.00 94.19 82 ILE A CA 1
ATOM 673 C C . ILE A 1 82 ? -16.369 -2.676 4.650 1.00 94.19 82 ILE A C 1
ATOM 675 O O . ILE A 1 82 ? -15.520 -2.559 5.531 1.00 94.19 82 ILE A O 1
ATOM 679 N N . GLU A 1 83 ? -17.335 -3.591 4.686 1.00 96.31 83 GLU A N 1
ATOM 680 C CA . GLU A 1 83 ? -17.506 -4.557 5.770 1.00 96.31 83 GLU A CA 1
ATOM 681 C C . GLU A 1 83 ? -16.271 -5.459 5.913 1.00 96.31 83 GLU A C 1
ATOM 683 O O . GLU A 1 83 ? -15.707 -5.570 7.001 1.00 96.31 83 GLU A O 1
ATOM 688 N N . LEU A 1 84 ? -15.768 -6.013 4.805 1.00 96.62 84 LEU A N 1
ATOM 689 C CA . LEU A 1 84 ? -14.548 -6.821 4.789 1.00 96.62 84 LEU A CA 1
ATOM 690 C C . LEU A 1 84 ? -13.338 -6.037 5.326 1.00 96.62 84 LEU A C 1
ATOM 692 O O . LEU A 1 84 ? -12.580 -6.551 6.147 1.00 96.62 84 LEU A O 1
ATOM 696 N N . ASN A 1 85 ? -13.163 -4.784 4.897 1.00 95.06 85 ASN A N 1
ATOM 697 C CA . ASN A 1 85 ? -12.069 -3.936 5.371 1.00 95.06 85 ASN A CA 1
ATOM 698 C C . ASN A 1 85 ? -12.188 -3.631 6.873 1.00 95.06 85 ASN A C 1
ATOM 700 O O . ASN A 1 85 ? -11.175 -3.652 7.573 1.00 95.06 85 ASN A O 1
ATOM 704 N N . ALA A 1 86 ? -13.403 -3.395 7.378 1.00 96.00 86 ALA A N 1
ATOM 705 C CA . ALA A 1 86 ? -13.650 -3.178 8.802 1.00 96.00 86 ALA A CA 1
ATOM 706 C C . ALA A 1 86 ? -13.326 -4.431 9.633 1.00 96.00 86 ALA A C 1
ATOM 708 O O . ALA A 1 86 ? -12.635 -4.333 10.648 1.00 96.00 86 ALA A O 1
ATOM 709 N N . HIS A 1 87 ? -13.745 -5.614 9.171 1.00 97.00 87 HIS A N 1
ATOM 710 C CA . HIS A 1 87 ? -13.420 -6.883 9.826 1.00 97.00 87 HIS A CA 1
ATOM 711 C C . HIS A 1 87 ? -11.918 -7.177 9.824 1.00 97.00 87 HIS A C 1
ATOM 713 O O . HIS A 1 87 ? -11.377 -7.571 10.857 1.00 97.00 87 HIS A O 1
ATOM 719 N N . ASN A 1 88 ? -11.228 -6.937 8.707 1.00 96.31 88 ASN A N 1
ATOM 720 C CA . ASN A 1 88 ? -9.777 -7.111 8.625 1.00 96.31 88 ASN A CA 1
ATOM 721 C C . ASN A 1 88 ? -9.038 -6.174 9.589 1.00 96.31 88 ASN A C 1
ATOM 723 O O . ASN A 1 88 ? -8.100 -6.598 10.263 1.00 96.31 88 ASN A O 1
ATOM 727 N N . LEU A 1 89 ? -9.475 -4.915 9.693 1.00 95.94 89 LEU A N 1
ATOM 728 C CA . LEU A 1 89 ? -8.891 -3.961 10.633 1.00 95.94 89 LEU A CA 1
ATOM 729 C C . LEU A 1 89 ? -9.113 -4.395 12.088 1.00 95.94 89 LEU A C 1
ATOM 731 O O . LEU A 1 89 ? -8.168 -4.393 12.875 1.00 95.94 89 LEU A O 1
ATOM 735 N N . LEU A 1 90 ? -10.332 -4.815 12.437 1.00 96.38 90 LEU A N 1
ATOM 736 C CA . LEU A 1 90 ? -10.639 -5.329 13.773 1.00 96.38 90 LEU A CA 1
ATOM 737 C C . LEU A 1 90 ? -9.784 -6.557 14.108 1.00 96.38 90 LEU A C 1
ATOM 739 O O . LEU A 1 90 ? -9.239 -6.649 15.206 1.00 96.38 90 LEU A O 1
ATOM 743 N N . TYR A 1 91 ? -9.628 -7.476 13.155 1.00 97.31 91 TYR A N 1
ATOM 744 C CA . TYR A 1 91 ? -8.801 -8.666 13.324 1.00 97.31 91 TYR A CA 1
ATOM 745 C C . TYR A 1 91 ? -7.329 -8.314 13.582 1.00 97.31 91 TYR A C 1
ATOM 747 O O . TYR A 1 91 ? -6.728 -8.854 14.508 1.00 97.31 91 TYR A O 1
ATOM 755 N N . LEU A 1 92 ? -6.765 -7.343 12.853 1.00 96.19 92 LEU A N 1
ATOM 756 C CA . LEU A 1 92 ? -5.410 -6.841 13.115 1.00 96.19 92 LEU A CA 1
ATOM 757 C C . LEU A 1 92 ? -5.268 -6.251 14.527 1.00 96.19 92 LEU A C 1
ATOM 759 O O . LEU A 1 92 ? -4.268 -6.509 15.197 1.00 96.19 92 LEU A O 1
ATOM 763 N N . VAL A 1 93 ? -6.263 -5.495 15.003 1.00 96.44 93 VAL A N 1
ATOM 764 C CA . VAL A 1 93 ? -6.266 -4.945 16.372 1.00 96.44 93 VAL A CA 1
ATOM 765 C C . VAL A 1 93 ? -6.298 -6.063 17.417 1.00 96.44 93 VAL A C 1
ATOM 767 O O . VAL A 1 93 ? -5.563 -5.998 18.404 1.00 96.44 93 VAL A O 1
ATOM 770 N N . LEU A 1 94 ? -7.106 -7.105 17.198 1.00 97.69 94 LEU A N 1
ATOM 771 C CA . LEU A 1 94 ? -7.170 -8.263 18.093 1.00 97.69 94 LEU A CA 1
ATOM 772 C C . LEU A 1 94 ? -5.833 -9.010 18.156 1.00 97.69 94 LEU A C 1
ATOM 774 O O . LEU A 1 94 ? -5.368 -9.293 19.259 1.00 97.69 94 LEU A O 1
ATOM 778 N N . LEU A 1 95 ? -5.181 -9.246 17.013 1.00 97.56 95 LEU A N 1
ATOM 779 C CA . LEU A 1 95 ? -3.860 -9.886 16.958 1.00 97.56 95 LEU A CA 1
ATOM 780 C C . LEU A 1 95 ? -2.788 -9.081 17.703 1.00 97.56 95 LEU A C 1
ATOM 782 O O . LEU A 1 95 ? -1.961 -9.642 18.419 1.00 97.56 95 LEU A O 1
ATOM 786 N N . VAL A 1 96 ? -2.810 -7.751 17.586 1.00 96.75 96 VAL A N 1
ATOM 787 C CA . VAL A 1 96 ? -1.879 -6.887 18.331 1.00 96.75 96 VAL A CA 1
ATOM 788 C C . VAL A 1 96 ? -2.174 -6.914 19.831 1.00 96.75 96 VAL A C 1
ATOM 790 O O . VAL A 1 96 ? -1.247 -6.94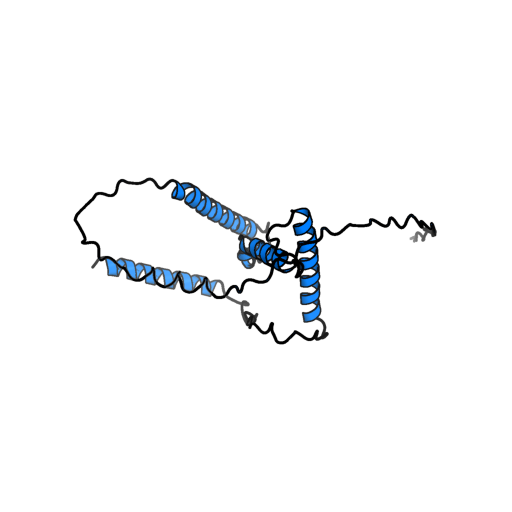2 20.640 1.00 96.75 96 VAL A O 1
ATOM 793 N N . LYS A 1 97 ? -3.452 -6.959 20.228 1.00 96.69 97 LYS A N 1
ATOM 794 C CA . LYS A 1 97 ? -3.852 -7.094 21.638 1.00 96.69 97 LYS A CA 1
ATOM 795 C C . LYS A 1 97 ? -3.416 -8.437 22.235 1.00 96.69 97 LYS A C 1
ATOM 797 O O . LYS A 1 97 ? -3.032 -8.480 23.400 1.00 96.69 97 LYS A O 1
ATOM 802 N N . GLN A 1 98 ? -3.459 -9.503 21.440 1.00 98.00 98 GLN A N 1
ATOM 803 C CA . GLN A 1 98 ? -2.994 -10.844 21.809 1.00 98.00 98 GLN A CA 1
ATOM 804 C C . GLN A 1 98 ? -1.463 -10.976 21.817 1.00 98.00 98 GLN A C 1
ATOM 806 O O . GLN A 1 98 ? -0.956 -11.996 22.264 1.00 98.00 98 GLN A O 1
ATOM 811 N N . GLN A 1 99 ? -0.733 -9.932 21.403 1.00 95.62 99 GLN A N 1
ATOM 812 C CA . GLN A 1 99 ? 0.728 -9.908 21.258 1.00 95.62 99 GLN A CA 1
ATOM 813 C C . GLN A 1 99 ? 1.282 -10.840 20.166 1.00 95.62 99 GLN A C 1
ATOM 815 O O . GLN A 1 99 ? 2.493 -11.037 20.093 1.00 95.62 99 GLN A O 1
ATOM 820 N N . ASP A 1 100 ? 0.432 -11.331 19.260 1.00 97.00 100 ASP A N 1
ATOM 821 C CA . ASP A 1 100 ? 0.863 -12.099 18.084 1.00 97.00 100 ASP A CA 1
ATOM 822 C C . ASP A 1 100 ? 1.502 -11.196 17.016 1.00 97.00 100 ASP A C 1
ATOM 824 O O . ASP A 1 100 ? 2.328 -11.635 16.214 1.00 97.00 100 ASP A O 1
ATOM 828 N N . LEU A 1 101 ? 1.137 -9.908 17.010 1.00 95.44 101 LEU A N 1
ATOM 829 C CA . LEU A 1 101 ? 1.700 -8.877 16.139 1.00 95.44 101 LEU A CA 1
ATOM 830 C C . LEU A 1 101 ? 2.286 -7.709 16.946 1.00 95.44 101 LEU A C 1
ATOM 832 O O . LEU A 1 101 ? 1.760 -7.302 17.981 1.00 95.44 101 LEU A O 1
ATOM 836 N N . SER A 1 102 ? 3.343 -7.093 16.408 1.00 95.56 102 SER A N 1
ATOM 837 C CA . SER A 1 102 ? 3.919 -5.865 16.967 1.00 95.56 102 SER A CA 1
ATOM 838 C C . SER A 1 102 ? 2.963 -4.674 16.838 1.00 95.56 102 SER A C 1
ATOM 840 O O . SER A 1 102 ? 2.307 -4.491 15.809 1.00 95.56 102 SER A O 1
ATOM 842 N N . LYS A 1 103 ? 2.965 -3.787 17.843 1.00 93.38 103 LYS A N 1
ATOM 843 C CA . LYS A 1 103 ? 2.220 -2.511 17.832 1.00 93.38 103 LYS A CA 1
ATOM 844 C C . LYS A 1 103 ? 2.574 -1.626 16.627 1.00 93.38 103 LYS A C 1
ATOM 846 O O . LYS A 1 103 ? 1.730 -0.873 16.149 1.00 93.38 103 LYS A O 1
ATOM 851 N N . GLN A 1 104 ? 3.789 -1.771 16.090 1.00 93.56 104 GLN A N 1
ATOM 852 C CA . GLN A 1 104 ? 4.248 -1.060 14.892 1.00 93.56 104 GLN A CA 1
ATOM 853 C C . GLN A 1 104 ? 3.383 -1.342 13.656 1.00 93.56 104 GLN A C 1
ATOM 855 O O . GLN A 1 104 ? 3.298 -0.504 12.758 1.00 93.56 104 GLN A O 1
ATOM 860 N N . THR A 1 105 ? 2.699 -2.487 13.601 1.00 91.75 105 THR A N 1
ATOM 861 C CA . THR A 1 105 ? 1.809 -2.811 12.483 1.00 91.75 105 THR A CA 1
ATOM 862 C C . THR A 1 105 ? 0.601 -1.873 12.418 1.00 91.75 105 THR A C 1
ATOM 864 O O . THR A 1 105 ? 0.216 -1.469 11.323 1.00 91.75 105 THR A O 1
ATOM 867 N N . LEU A 1 106 ? 0.039 -1.464 13.565 1.00 91.81 106 LEU A N 1
ATOM 868 C CA . LEU A 1 106 ? -1.081 -0.511 13.601 1.00 91.81 106 LEU A CA 1
ATOM 869 C C . LEU A 1 106 ? -0.637 0.905 13.227 1.00 91.81 106 LEU A C 1
ATOM 871 O O . LEU A 1 106 ? -1.346 1.592 12.498 1.00 91.81 106 LEU A O 1
ATOM 875 N N . ILE A 1 107 ? 0.559 1.319 13.652 1.00 93.38 107 ILE A N 1
ATOM 876 C CA . ILE A 1 107 ? 1.146 2.613 13.257 1.00 93.38 107 ILE A CA 1
ATOM 877 C C . ILE A 1 107 ? 1.306 2.673 11.728 1.00 93.38 107 ILE A C 1
ATOM 879 O O . ILE A 1 107 ? 1.023 3.682 11.080 1.00 93.38 107 ILE A O 1
ATOM 883 N N . ASN A 1 108 ? 1.675 1.544 11.126 1.00 92.44 108 ASN A N 1
ATOM 884 C CA . ASN A 1 108 ? 1.876 1.412 9.690 1.00 92.44 108 ASN A CA 1
ATOM 885 C C . ASN A 1 108 ? 0.630 0.934 8.924 1.00 92.44 108 ASN A C 1
ATOM 887 O O . ASN A 1 108 ? 0.755 0.446 7.800 1.00 92.44 108 ASN A O 1
ATOM 891 N N . ILE A 1 109 ? -0.581 1.109 9.472 1.00 92.62 109 ILE A N 1
ATOM 892 C CA . ILE A 1 109 ? -1.824 0.652 8.823 1.00 92.62 109 ILE A CA 1
ATOM 893 C C . ILE A 1 109 ? -2.026 1.259 7.422 1.00 92.62 109 ILE A C 1
ATOM 895 O O . ILE A 1 109 ? -2.600 0.640 6.529 1.00 92.62 109 ILE A O 1
ATOM 899 N N . HIS A 1 110 ? -1.481 2.455 7.193 1.00 90.25 110 HIS A N 1
ATOM 900 C CA . HIS A 1 110 ? -1.513 3.140 5.903 1.00 90.25 110 HIS A CA 1
ATOM 901 C C . HIS A 1 110 ? -0.778 2.380 4.783 1.00 90.25 110 HIS A C 1
ATOM 903 O O . HIS A 1 110 ? -1.027 2.652 3.610 1.00 90.25 110 HIS A O 1
ATOM 909 N N . LEU A 1 111 ? 0.098 1.423 5.110 1.00 90.69 111 LEU A N 1
ATOM 910 C CA . LEU A 1 111 ? 0.775 0.574 4.126 1.00 90.69 111 LEU A CA 1
ATOM 911 C C . LEU A 1 111 ? -0.126 -0.538 3.567 1.00 90.69 111 LEU A C 1
ATOM 913 O O . LEU A 1 111 ? 0.207 -1.115 2.536 1.00 90.69 111 LEU A O 1
ATOM 917 N N . PHE A 1 112 ? -1.265 -0.824 4.208 1.00 90.44 112 PHE A N 1
ATOM 918 C CA . PHE A 1 112 ? -2.193 -1.889 3.800 1.00 90.44 112 PHE A CA 1
ATOM 919 C C . PHE A 1 112 ? -3.221 -1.451 2.748 1.00 90.44 112 PHE A C 1
ATOM 921 O O . PHE A 1 112 ? -4.071 -2.244 2.346 1.00 90.44 112 PHE A O 1
ATOM 928 N N . ASN A 1 113 ? -3.173 -0.200 2.287 1.00 92.50 113 ASN A N 1
ATOM 929 C CA . ASN A 1 113 ? -4.013 0.252 1.181 1.00 92.50 113 ASN A CA 1
ATOM 930 C C . ASN A 1 113 ? -3.315 0.031 -0.177 1.00 92.50 113 ASN A C 1
ATOM 932 O O . ASN A 1 113 ? -2.162 -0.384 -0.264 1.00 92.50 113 ASN A O 1
ATOM 936 N N . SER A 1 114 ? -4.017 0.319 -1.273 1.00 92.81 114 SER A N 1
ATOM 937 C CA . SER A 1 114 ? -3.477 0.171 -2.631 1.00 92.81 114 SER A CA 1
ATOM 938 C C . SER A 1 114 ? -2.505 1.285 -3.047 1.00 92.81 114 SER A C 1
ATOM 940 O O . SER A 1 114 ? -1.897 1.196 -4.117 1.00 92.81 114 SER A O 1
ATOM 942 N N . GLN A 1 115 ? -2.349 2.340 -2.241 1.00 91.56 115 GLN A N 1
ATOM 943 C CA . GLN A 1 115 ? -1.597 3.541 -2.607 1.00 91.56 115 GLN A CA 1
ATOM 944 C C . GLN A 1 115 ? -0.092 3.276 -2.804 1.00 91.56 115 GLN A C 1
ATOM 946 O O . GLN A 1 115 ? 0.453 3.749 -3.808 1.00 91.56 115 GLN A O 1
ATOM 951 N N . PRO A 1 116 ? 0.607 2.503 -1.941 1.00 91.69 116 PRO A N 1
ATOM 952 C CA . PRO A 1 116 ? 1.993 2.109 -2.185 1.00 91.69 116 PRO A CA 1
ATOM 953 C C . PRO A 1 116 ? 2.165 1.351 -3.502 1.00 91.69 116 PRO A C 1
ATOM 955 O O . PRO A 1 116 ? 3.117 1.609 -4.243 1.00 91.69 116 PRO A O 1
ATOM 958 N N . CYS A 1 117 ? 1.226 0.460 -3.834 1.00 91.81 117 CYS A N 1
ATOM 959 C CA . CYS A 1 117 ? 1.254 -0.285 -5.089 1.00 91.81 117 CYS A CA 1
ATOM 960 C C . CYS A 1 117 ? 1.118 0.658 -6.289 1.00 91.81 117 CYS A C 1
ATOM 962 O O . CYS A 1 117 ? 1.922 0.581 -7.219 1.00 91.81 117 CYS A O 1
ATOM 964 N N . GLU A 1 118 ? 0.154 1.583 -6.264 1.00 91.69 118 GLU A N 1
ATOM 965 C CA . GLU A 1 118 ? -0.013 2.583 -7.326 1.00 91.69 118 GLU A CA 1
ATOM 966 C C . GLU A 1 118 ? 1.237 3.464 -7.478 1.00 91.69 118 GLU A C 1
ATOM 968 O O . GLU A 1 118 ? 1.691 3.723 -8.597 1.00 91.69 118 GLU A O 1
ATOM 973 N N . SER A 1 119 ? 1.839 3.878 -6.359 1.00 92.62 119 SER A N 1
ATOM 974 C CA . SER A 1 119 ? 3.091 4.637 -6.368 1.00 92.62 119 SER A CA 1
ATOM 975 C C . SER A 1 119 ? 4.218 3.854 -7.042 1.00 92.62 119 SER A C 1
ATOM 977 O O . SER A 1 119 ? 4.883 4.388 -7.931 1.00 92.62 119 SER A O 1
ATOM 979 N N . LEU A 1 120 ? 4.380 2.573 -6.700 1.00 93.12 120 LEU A N 1
ATOM 980 C CA . LEU A 1 120 ? 5.380 1.702 -7.315 1.00 93.12 120 LEU A CA 1
ATOM 981 C C . LEU A 1 120 ? 5.144 1.532 -8.824 1.00 93.12 120 LEU A C 1
ATOM 983 O O . LEU A 1 120 ? 6.097 1.568 -9.604 1.00 93.12 120 LEU A O 1
ATOM 987 N N . PHE A 1 121 ? 3.890 1.391 -9.264 1.00 92.75 121 PHE A N 1
ATOM 988 C CA . PHE A 1 121 ? 3.553 1.338 -10.691 1.00 92.75 121 PHE A CA 1
ATOM 989 C C . PHE A 1 121 ? 3.901 2.637 -11.418 1.00 92.75 121 PHE A C 1
ATOM 991 O O . PHE A 1 121 ? 4.444 2.603 -12.529 1.00 92.75 121 PHE A O 1
ATOM 998 N N . ARG A 1 122 ? 3.620 3.786 -10.798 1.00 91.00 122 ARG A N 1
ATOM 999 C CA . ARG A 1 122 ? 3.962 5.102 -11.348 1.00 91.00 122 ARG A CA 1
ATOM 1000 C C . ARG A 1 122 ? 5.475 5.269 -11.490 1.00 91.00 122 ARG A C 1
ATOM 1002 O O . ARG A 1 122 ? 5.932 5.732 -12.537 1.00 91.00 122 ARG A O 1
ATOM 1009 N N . ASP A 1 123 ? 6.241 4.829 -10.499 1.00 92.62 123 ASP A N 1
ATOM 1010 C CA . ASP A 1 123 ? 7.705 4.876 -10.525 1.00 92.62 123 ASP A CA 1
ATOM 1011 C C . ASP A 1 123 ? 8.286 3.888 -11.551 1.00 92.62 123 ASP A C 1
ATOM 1013 O O . ASP A 1 123 ? 9.176 4.224 -12.334 1.00 92.62 123 ASP A O 1
ATOM 1017 N N . ALA A 1 124 ? 7.724 2.683 -11.663 1.00 92.12 124 ALA A N 1
ATOM 1018 C CA . ALA A 1 124 ? 8.131 1.722 -12.691 1.00 92.12 124 ALA A CA 1
ATOM 1019 C C . ALA A 1 124 ? 7.850 2.249 -14.105 1.00 92.12 124 ALA A C 1
ATOM 1021 O O . ALA A 1 124 ? 8.607 1.989 -15.047 1.00 92.12 124 ALA A O 1
ATOM 1022 N N . ARG A 1 125 ? 6.778 3.024 -14.272 1.00 88.81 125 ARG A N 1
ATOM 1023 C CA . ARG A 1 125 ? 6.465 3.691 -15.535 1.00 88.81 125 ARG A CA 1
ATOM 1024 C C . ARG A 1 125 ? 7.431 4.839 -15.831 1.00 88.81 125 ARG A C 1
ATOM 1026 O O . ARG A 1 125 ? 7.826 4.983 -16.989 1.00 88.81 125 ARG A O 1
ATOM 1033 N N . SER A 1 126 ? 7.827 5.620 -14.825 1.00 88.69 126 SER A N 1
ATOM 1034 C CA . SER A 1 126 ? 8.754 6.750 -14.990 1.00 88.69 126 SER A CA 1
ATOM 1035 C C . SER A 1 126 ? 10.182 6.308 -15.331 1.00 88.69 126 SER A C 1
ATOM 1037 O O . SER A 1 126 ? 10.892 7.035 -16.019 1.00 88.69 126 SER A O 1
ATOM 1039 N N . LEU A 1 127 ? 10.565 5.080 -14.966 1.00 87.31 127 LEU A N 1
ATOM 1040 C CA . LEU A 1 127 ? 11.826 4.446 -15.378 1.00 87.31 127 LEU A CA 1
ATOM 1041 C C . LEU A 1 127 ? 11.860 3.965 -16.843 1.00 87.31 127 LEU A C 1
ATOM 1043 O O . LEU A 1 127 ? 12.826 3.317 -17.259 1.00 87.31 127 LEU A O 1
ATOM 1047 N N . SER A 1 128 ? 10.825 4.237 -17.641 1.00 80.50 128 SER A N 1
ATOM 1048 C CA . SER A 1 128 ? 10.847 3.929 -19.076 1.00 80.50 128 SER A CA 1
ATOM 1049 C C . SER A 1 128 ? 11.881 4.802 -19.798 1.00 80.50 128 SER A C 1
ATOM 1051 O O . SER A 1 128 ? 12.010 5.989 -19.516 1.00 80.50 128 SER A O 1
ATOM 1053 N N . SER A 1 129 ? 12.622 4.213 -20.743 1.00 72.94 129 SER A N 1
ATOM 1054 C CA . SER A 1 129 ? 13.597 4.944 -21.566 1.00 72.94 129 SER A CA 1
ATOM 1055 C C . SER A 1 129 ? 12.936 6.129 -22.280 1.00 72.94 129 SER A C 1
ATOM 1057 O O . SER A 1 129 ? 11.793 6.026 -22.720 1.00 72.94 129 SER A O 1
ATOM 1059 N N . THR A 1 130 ? 13.679 7.224 -22.458 1.00 67.69 130 THR A N 1
ATOM 1060 C CA . THR A 1 130 ? 13.248 8.466 -23.129 1.00 67.69 130 THR A CA 1
ATOM 1061 C C . THR A 1 130 ? 12.689 8.263 -24.540 1.00 67.69 130 THR A C 1
ATOM 1063 O O . THR A 1 130 ? 11.972 9.125 -25.040 1.00 67.69 130 THR A O 1
ATOM 1066 N N . PHE A 1 131 ? 12.972 7.121 -25.172 1.00 68.25 131 PHE A N 1
ATOM 1067 C CA . PHE A 1 131 ? 12.486 6.769 -26.509 1.00 68.25 131 PHE A CA 1
ATOM 1068 C C . PHE A 1 131 ? 11.271 5.831 -26.514 1.00 68.25 131 PHE A C 1
ATOM 1070 O O . PHE A 1 131 ? 10.781 5.477 -27.584 1.00 68.25 131 PHE A O 1
ATOM 1077 N N . SER A 1 132 ? 10.776 5.414 -25.346 1.00 65.69 132 SER A N 1
ATOM 1078 C CA . SER A 1 132 ? 9.629 4.516 -25.229 1.00 65.69 132 SER A CA 1
ATOM 1079 C C . SER A 1 132 ? 8.474 5.208 -24.516 1.00 65.69 132 SER A C 1
ATOM 1081 O O . SER A 1 132 ? 8.489 5.412 -23.306 1.00 65.69 132 SER A O 1
ATOM 1083 N N . THR A 1 133 ? 7.429 5.529 -25.275 1.00 69.12 133 THR A N 1
ATOM 1084 C CA . THR A 1 133 ? 6.132 5.977 -24.745 1.00 69.12 133 THR A CA 1
ATOM 1085 C C . THR A 1 133 ? 5.241 4.804 -24.334 1.00 69.12 133 THR A C 1
ATOM 1087 O O . THR A 1 133 ? 4.066 5.010 -24.019 1.00 69.12 133 THR A O 1
ATOM 1090 N N . LEU A 1 134 ? 5.773 3.572 -24.345 1.00 69.88 134 LEU A N 1
ATOM 1091 C CA . LEU A 1 134 ? 5.014 2.377 -24.008 1.00 69.88 134 LEU A CA 1
ATOM 1092 C C . LEU A 1 134 ? 4.609 2.425 -22.538 1.00 69.88 134 LEU A C 1
ATOM 1094 O O . LEU A 1 134 ? 5.367 2.137 -21.616 1.00 69.88 134 LEU A O 1
ATOM 1098 N N . ALA A 1 135 ? 3.348 2.798 -22.369 1.00 70.00 135 ALA A N 1
ATOM 1099 C CA . ALA A 1 135 ? 2.595 2.760 -21.136 1.00 70.00 135 ALA A CA 1
ATOM 1100 C C . ALA A 1 135 ? 2.549 1.363 -20.507 1.00 70.00 135 ALA A C 1
ATOM 1102 O O . ALA A 1 135 ? 2.472 1.234 -19.287 1.00 70.00 135 ALA A O 1
ATOM 1103 N N . ASN A 1 136 ? 2.560 0.353 -21.372 1.00 80.50 136 ASN A N 1
ATOM 1104 C CA . ASN A 1 136 ? 2.343 -1.038 -21.041 1.00 80.50 136 ASN A CA 1
ATOM 1105 C C . ASN A 1 136 ? 3.691 -1.748 -21.096 1.00 80.50 136 ASN A C 1
ATOM 1107 O O . ASN A 1 136 ? 4.396 -1.674 -22.102 1.00 80.50 136 ASN A O 1
ATOM 1111 N N . PHE A 1 137 ? 4.045 -2.424 -20.014 1.00 85.31 137 PHE A N 1
ATOM 1112 C CA . PHE A 1 137 ? 5.237 -3.253 -19.925 1.00 85.31 137 PHE A CA 1
ATOM 1113 C C . PHE A 1 137 ? 4.825 -4.649 -19.459 1.00 85.31 137 PHE A C 1
ATOM 1115 O O . PHE A 1 137 ? 3.834 -4.797 -18.739 1.00 85.31 137 PHE A O 1
ATOM 1122 N N . ALA A 1 138 ? 5.546 -5.679 -19.904 1.00 90.88 138 ALA A N 1
ATOM 1123 C CA . ALA A 1 138 ? 5.258 -7.041 -19.475 1.00 90.88 138 ALA A CA 1
ATOM 1124 C C . ALA A 1 138 ? 5.557 -7.195 -17.974 1.00 90.88 138 ALA A C 1
ATOM 1126 O O . ALA A 1 138 ? 6.363 -6.453 -17.413 1.00 90.88 138 ALA A O 1
ATOM 1127 N N . VAL A 1 139 ? 4.974 -8.200 -17.317 1.00 91.69 139 VAL A N 1
ATOM 1128 C CA . VAL A 1 139 ? 5.250 -8.482 -15.893 1.00 91.69 139 VAL A CA 1
ATOM 1129 C C . VAL A 1 139 ? 6.751 -8.683 -15.646 1.00 91.69 139 VAL A C 1
ATOM 1131 O O . VAL A 1 139 ? 7.297 -8.181 -14.668 1.00 91.69 139 VAL A O 1
ATOM 1134 N N . LYS A 1 140 ? 7.452 -9.333 -16.582 1.00 92.69 140 LYS A N 1
ATOM 1135 C CA . LYS A 1 140 ? 8.913 -9.488 -16.535 1.00 92.69 140 LYS A CA 1
ATOM 1136 C C . LYS A 1 140 ? 9.641 -8.139 -16.480 1.00 92.69 140 LYS A C 1
ATOM 1138 O O . LYS A 1 140 ? 10.569 -7.970 -15.693 1.00 92.69 140 LYS A O 1
ATOM 1143 N N . ASP A 1 141 ? 9.200 -7.173 -17.283 1.00 89.88 141 ASP A N 1
ATOM 1144 C CA . ASP A 1 141 ? 9.772 -5.827 -17.300 1.00 89.88 141 ASP A CA 1
ATOM 1145 C C . ASP A 1 141 ? 9.441 -5.069 -16.013 1.00 89.88 141 ASP A C 1
ATOM 1147 O O . ASP A 1 141 ? 10.296 -4.352 -15.495 1.00 89.88 141 ASP A O 1
ATOM 1151 N N . PHE A 1 142 ? 8.228 -5.241 -15.477 1.00 91.81 142 PHE A N 1
ATOM 1152 C CA . PHE A 1 142 ? 7.835 -4.658 -14.195 1.00 91.81 142 PHE A CA 1
ATOM 1153 C C . PHE A 1 142 ? 8.762 -5.111 -13.071 1.00 91.81 142 PHE A C 1
ATOM 1155 O O . PHE A 1 142 ? 9.295 -4.267 -12.358 1.00 91.81 142 PHE A O 1
ATOM 1162 N N . ILE A 1 143 ? 9.007 -6.420 -12.959 1.00 94.12 143 ILE A N 1
ATOM 1163 C CA . ILE A 1 143 ? 9.889 -6.999 -11.936 1.00 94.12 143 ILE A CA 1
ATOM 1164 C C . ILE A 1 143 ? 11.314 -6.451 -12.083 1.00 94.12 143 ILE A C 1
ATOM 1166 O O . ILE A 1 143 ? 11.929 -6.019 -11.110 1.00 94.12 143 ILE A O 1
ATOM 1170 N N . GLY A 1 144 ? 11.836 -6.389 -13.312 1.00 93.00 144 GLY A N 1
ATOM 1171 C CA . GLY A 1 144 ? 13.159 -5.809 -13.552 1.00 93.00 144 GLY A CA 1
ATOM 1172 C C . GLY A 1 144 ? 13.242 -4.325 -13.172 1.00 93.00 144 GLY A C 1
ATOM 1173 O O . GLY A 1 144 ? 14.287 -3.848 -12.730 1.00 93.00 144 GLY A O 1
ATOM 1174 N N . ARG A 1 145 ? 12.148 -3.569 -13.318 1.00 92.56 145 ARG A N 1
ATOM 1175 C CA . ARG A 1 145 ? 12.083 -2.157 -12.914 1.00 92.56 145 ARG A CA 1
ATOM 1176 C C . ARG A 1 145 ? 11.879 -1.988 -11.412 1.00 92.56 145 ARG A C 1
ATOM 1178 O O . ARG A 1 145 ? 12.516 -1.110 -10.841 1.00 92.56 145 ARG A O 1
ATOM 1185 N N . SER A 1 146 ? 11.068 -2.819 -10.763 1.00 92.62 146 SER A N 1
ATOM 1186 C CA . SER A 1 146 ? 10.852 -2.753 -9.313 1.00 92.62 146 SER A CA 1
ATOM 1187 C C . SER A 1 146 ? 12.138 -3.046 -8.539 1.00 92.62 146 SER A C 1
ATOM 1189 O O . SER A 1 146 ? 12.448 -2.336 -7.586 1.00 92.62 146 SER A O 1
ATOM 1191 N N . GLN A 1 147 ? 12.959 -3.987 -9.014 1.00 95.19 147 GLN A N 1
ATOM 1192 C CA . GLN A 1 147 ? 14.301 -4.225 -8.470 1.00 95.19 147 GLN A CA 1
ATOM 1193 C C . GLN A 1 147 ? 15.192 -2.979 -8.572 1.00 95.19 147 GLN A C 1
ATOM 1195 O O . GLN A 1 147 ? 15.842 -2.598 -7.600 1.00 95.19 147 GLN A O 1
ATOM 1200 N N . LYS A 1 148 ? 15.179 -2.287 -9.720 1.00 94.06 148 LYS A N 1
ATOM 1201 C CA . LYS A 1 148 ? 15.917 -1.023 -9.888 1.00 94.06 148 LYS A CA 1
ATOM 1202 C C . LYS A 1 148 ? 15.415 0.064 -8.939 1.00 94.06 148 LYS A C 1
ATOM 1204 O O . LYS A 1 148 ? 16.233 0.765 -8.356 1.00 94.06 148 LYS A O 1
ATOM 1209 N N . ILE A 1 149 ? 14.098 0.189 -8.761 1.00 94.25 149 ILE A N 1
ATOM 1210 C CA . ILE A 1 149 ? 13.497 1.129 -7.798 1.00 94.25 149 ILE A CA 1
ATOM 1211 C C . ILE A 1 149 ? 13.967 0.808 -6.382 1.00 94.25 149 ILE A C 1
ATOM 1213 O O . ILE A 1 149 ? 14.375 1.715 -5.665 1.00 94.25 149 ILE A O 1
ATOM 1217 N N . SER A 1 150 ? 13.975 -0.471 -6.000 1.00 94.19 150 SER A N 1
ATOM 1218 C CA . SER A 1 150 ? 14.458 -0.909 -4.688 1.00 94.19 150 SER A CA 1
ATOM 1219 C C . SER A 1 150 ? 15.907 -0.482 -4.450 1.00 94.19 150 SER A C 1
ATOM 1221 O O . SER A 1 150 ? 16.204 0.111 -3.416 1.00 94.19 150 SER A O 1
ATOM 1223 N N . ILE A 1 151 ? 16.798 -0.713 -5.420 1.00 93.38 151 ILE A N 1
ATOM 1224 C CA . ILE A 1 151 ? 18.207 -0.296 -5.329 1.00 93.38 151 ILE A CA 1
ATOM 1225 C C . ILE A 1 151 ? 18.313 1.232 -5.230 1.00 93.38 151 ILE A C 1
ATOM 1227 O O . ILE A 1 151 ? 19.044 1.746 -4.388 1.00 93.38 151 ILE A O 1
ATOM 1231 N N . LEU A 1 152 ? 17.563 1.976 -6.049 1.00 91.62 152 LEU A N 1
ATOM 1232 C CA . LEU A 1 152 ? 17.552 3.442 -5.993 1.00 91.62 152 LEU A CA 1
ATOM 1233 C C . LEU A 1 152 ? 17.073 3.963 -4.633 1.00 91.62 152 LEU A C 1
ATOM 1235 O O . LEU A 1 152 ? 17.632 4.932 -4.127 1.00 91.62 152 LEU A O 1
ATOM 1239 N N . ASN A 1 153 ? 16.068 3.329 -4.032 1.00 89.88 153 ASN A N 1
ATOM 1240 C CA . ASN A 1 153 ? 15.565 3.705 -2.714 1.00 89.88 153 ASN A CA 1
ATOM 1241 C C . ASN A 1 153 ? 16.583 3.397 -1.608 1.00 89.88 153 ASN A C 1
ATOM 1243 O O . ASN A 1 153 ? 16.793 4.238 -0.740 1.00 89.88 153 ASN A O 1
ATOM 1247 N N . GLN A 1 154 ? 17.275 2.255 -1.680 1.00 89.06 154 GLN A N 1
ATOM 1248 C CA . GLN A 1 154 ? 18.378 1.934 -0.766 1.00 89.06 154 GLN A CA 1
ATOM 1249 C C . GLN A 1 154 ? 19.514 2.957 -0.874 1.00 89.06 154 GLN A C 1
ATOM 1251 O O . GLN A 1 154 ? 20.010 3.438 0.139 1.00 89.06 154 GLN A O 1
ATOM 1256 N N . LEU A 1 155 ? 19.895 3.344 -2.096 1.00 87.94 155 LEU A N 1
ATOM 1257 C CA . LEU A 1 155 ? 20.923 4.365 -2.313 1.00 87.94 155 LEU A CA 1
ATOM 1258 C C . LEU A 1 155 ? 20.510 5.726 -1.744 1.00 87.94 155 LEU A C 1
ATOM 1260 O O . LEU A 1 155 ? 21.324 6.368 -1.088 1.00 87.94 155 LEU A O 1
ATOM 1264 N N . LYS A 1 156 ? 19.256 6.148 -1.949 1.00 86.00 156 LYS A N 1
ATOM 1265 C CA . LYS A 1 156 ? 18.720 7.393 -1.369 1.00 86.00 156 LYS A CA 1
ATOM 1266 C C . LYS A 1 156 ? 18.733 7.370 0.157 1.00 86.00 156 LYS A C 1
ATOM 1268 O O . LYS A 1 156 ? 19.082 8.370 0.768 1.00 86.00 156 LYS A O 1
ATOM 1273 N N . HIS A 1 157 ? 18.368 6.241 0.760 1.00 83.81 157 HIS A N 1
ATOM 1274 C CA . HIS A 1 157 ? 18.384 6.094 2.211 1.00 83.81 157 HIS A CA 1
ATOM 1275 C C . HIS A 1 157 ? 19.818 6.160 2.759 1.00 83.81 157 HIS A C 1
ATOM 1277 O O . HIS A 1 157 ? 20.099 6.948 3.653 1.00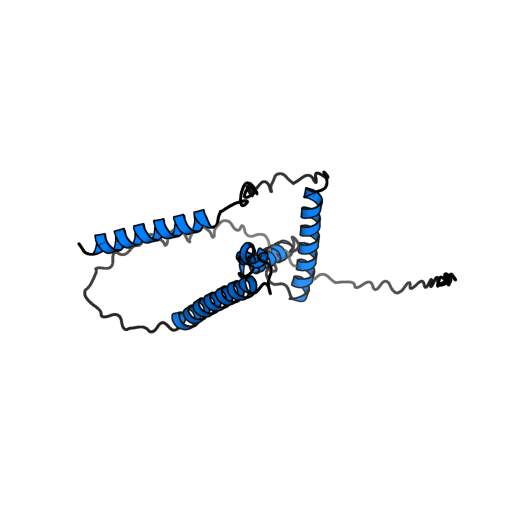 83.81 157 HIS A O 1
ATOM 1283 N N . ASN A 1 158 ? 20.755 5.442 2.132 1.00 80.25 158 ASN A N 1
ATOM 1284 C CA . ASN A 1 158 ? 22.167 5.439 2.524 1.00 80.25 158 ASN A CA 1
ATOM 1285 C C . ASN A 1 158 ? 22.868 6.798 2.322 1.00 80.25 158 ASN A C 1
ATOM 1287 O O . ASN A 1 158 ? 23.852 7.078 3.002 1.00 80.25 158 ASN A O 1
ATOM 1291 N N . GLN A 1 159 ? 22.394 7.630 1.387 1.00 74.88 159 GLN A N 1
ATOM 1292 C CA . GLN A 1 159 ? 22.868 9.011 1.204 1.00 74.88 159 GLN A CA 1
ATOM 1293 C C . GLN A 1 159 ? 22.420 9.949 2.324 1.00 74.88 159 GLN A C 1
ATOM 1295 O O . GLN A 1 159 ? 23.075 10.953 2.555 1.00 74.88 159 GLN A O 1
ATOM 1300 N N . SER A 1 160 ? 21.323 9.648 3.022 1.00 64.62 160 SER A N 1
ATOM 1301 C CA . SER A 1 160 ? 20.912 10.451 4.177 1.00 64.62 160 SER A CA 1
ATOM 1302 C C . SER A 1 160 ? 21.855 10.265 5.371 1.00 64.62 160 SER A C 1
ATOM 1304 O O . SER A 1 160 ? 21.974 11.162 6.194 1.00 64.62 160 SER A O 1
ATOM 1306 N N . GLU A 1 161 ? 22.521 9.111 5.454 1.00 67.38 161 GLU A N 1
ATOM 1307 C CA . GLU A 1 161 ? 23.398 8.719 6.569 1.00 67.38 161 GLU A CA 1
ATOM 1308 C C . GLU A 1 161 ? 24.876 9.066 6.329 1.00 67.38 161 GLU A C 1
ATOM 1310 O O . GLU A 1 161 ? 25.687 9.079 7.253 1.00 67.38 161 GLU A O 1
ATOM 1315 N N . LYS A 1 162 ? 25.266 9.311 5.073 1.00 65.00 162 LYS A N 1
ATOM 1316 C CA . LYS A 1 162 ? 26.644 9.630 4.687 1.00 65.00 162 LYS A CA 1
ATOM 1317 C C . LYS A 1 162 ? 26.638 10.942 3.925 1.00 65.00 162 LYS A C 1
ATOM 1319 O O . LYS A 1 162 ? 25.915 11.045 2.945 1.00 65.00 162 LYS A O 1
ATOM 1324 N N . ASP A 1 163 ? 27.500 11.876 4.320 1.00 69.25 163 ASP A N 1
ATOM 1325 C CA . ASP A 1 163 ? 27.644 13.264 3.831 1.00 69.25 163 ASP A CA 1
ATOM 1326 C C . ASP A 1 163 ? 28.080 13.400 2.343 1.00 69.25 163 ASP A C 1
ATOM 1328 O O . ASP A 1 163 ? 28.763 14.330 1.914 1.00 69.25 163 ASP A O 1
ATOM 1332 N N . LEU A 1 164 ? 27.720 12.427 1.510 1.00 64.25 164 LEU A N 1
ATOM 1333 C CA . LEU A 1 164 ? 27.914 12.408 0.071 1.00 64.25 164 LEU A CA 1
ATOM 1334 C C . LEU A 1 164 ? 26.795 13.220 -0.584 1.00 64.25 164 LEU A C 1
ATOM 1336 O O . LEU A 1 164 ? 25.765 12.683 -0.999 1.00 64.25 164 LEU A O 1
ATOM 1340 N N . SER A 1 165 ? 27.022 14.529 -0.708 1.00 61.19 165 SER A N 1
ATOM 1341 C CA . SER A 1 165 ? 26.148 15.410 -1.483 1.00 61.19 165 SER A CA 1
ATOM 1342 C C . SER A 1 165 ? 26.226 15.060 -2.974 1.00 61.19 165 SER A C 1
ATOM 1344 O O . SER A 1 165 ? 27.131 15.455 -3.709 1.00 61.19 165 SER A O 1
ATOM 1346 N N . VAL A 1 166 ? 25.261 14.281 -3.462 1.00 64.38 166 VAL A N 1
ATOM 1347 C CA . VAL A 1 166 ? 25.053 14.182 -4.908 1.00 64.38 166 VAL A CA 1
ATOM 1348 C C . VAL A 1 166 ? 24.400 15.490 -5.352 1.00 64.38 166 VAL A C 1
ATOM 1350 O O . VAL A 1 166 ? 23.379 15.870 -4.773 1.00 64.38 166 VAL A O 1
ATOM 1353 N N . PRO A 1 167 ? 24.941 16.200 -6.358 1.00 62.16 167 PRO A N 1
ATOM 1354 C CA . PRO A 1 167 ? 24.342 17.436 -6.836 1.00 62.16 167 PRO A CA 1
ATOM 1355 C C . PRO A 1 167 ? 22.933 17.150 -7.358 1.00 62.16 167 PRO A C 1
ATOM 1357 O O . PRO A 1 167 ? 22.743 16.550 -8.417 1.00 62.16 167 PRO A O 1
ATOM 1360 N N . ILE A 1 168 ? 21.930 17.566 -6.586 1.00 63.81 168 ILE A N 1
ATOM 1361 C CA . ILE A 1 168 ? 20.526 17.457 -6.966 1.00 63.81 168 ILE A CA 1
ATOM 1362 C C . ILE A 1 168 ? 20.298 18.480 -8.084 1.00 63.81 168 ILE A C 1
ATOM 1364 O O . ILE A 1 168 ? 20.449 19.683 -7.851 1.00 63.81 168 ILE A O 1
ATOM 1368 N N . PRO A 1 169 ? 19.931 18.057 -9.306 1.00 57.44 169 PRO A N 1
ATOM 1369 C CA . PRO A 1 169 ? 19.630 19.000 -10.368 1.00 57.44 169 PRO A CA 1
ATOM 1370 C C . PRO A 1 169 ? 18.468 19.899 -9.929 1.00 57.44 169 PRO A C 1
ATOM 1372 O O . PRO A 1 169 ? 17.374 19.423 -9.615 1.00 57.44 169 PRO A O 1
ATOM 1375 N N . HIS A 1 170 ? 18.714 21.212 -9.948 1.00 55.94 170 HIS A N 1
ATOM 1376 C CA . HIS A 1 170 ? 17.872 22.292 -9.405 1.00 55.94 170 HIS A CA 1
ATOM 1377 C C . HIS A 1 170 ? 16.386 22.270 -9.838 1.00 55.94 170 HIS A C 1
ATOM 1379 O O . HIS A 1 170 ? 15.560 22.958 -9.245 1.00 55.94 170 HIS A O 1
ATOM 1385 N N . LYS A 1 171 ? 16.019 21.473 -10.853 1.00 60.38 171 LYS A N 1
ATOM 1386 C CA . LYS A 1 171 ? 14.643 21.306 -11.353 1.00 60.38 171 LYS A CA 1
ATOM 1387 C C . LYS A 1 171 ? 13.750 20.381 -10.512 1.00 60.38 171 LYS A C 1
ATOM 1389 O O . LYS A 1 171 ? 12.545 20.379 -10.741 1.00 60.38 171 LYS A O 1
ATOM 1394 N N . TYR A 1 172 ? 14.296 19.619 -9.561 1.00 52.25 172 TYR A N 1
ATOM 1395 C CA . TYR A 1 172 ? 13.519 18.708 -8.699 1.00 52.25 172 TYR A CA 1
ATOM 1396 C C . TYR A 1 172 ? 13.307 19.217 -7.271 1.00 52.25 172 TYR A C 1
ATOM 1398 O O . TYR A 1 172 ? 12.856 18.460 -6.415 1.00 52.25 172 TYR A O 1
ATOM 1406 N N . LYS A 1 173 ? 13.541 20.510 -7.019 1.00 46.25 173 LYS A N 1
ATOM 1407 C CA . LYS A 1 173 ? 13.172 21.181 -5.765 1.00 46.25 173 LYS A CA 1
ATOM 1408 C C . LYS A 1 173 ? 11.645 21.386 -5.695 1.00 46.25 173 LYS A C 1
ATOM 1410 O O . LYS A 1 173 ? 11.153 22.498 -5.566 1.00 46.25 173 LYS A O 1
ATOM 1415 N N . ARG A 1 174 ? 10.869 20.313 -5.873 1.00 48.03 174 ARG A N 1
ATOM 1416 C CA . ARG A 1 174 ? 9.488 20.281 -5.403 1.00 48.03 174 ARG A CA 1
ATOM 1417 C C . ARG A 1 174 ? 9.596 19.959 -3.931 1.00 48.03 174 ARG A C 1
ATOM 1419 O O . ARG A 1 174 ? 10.072 18.885 -3.579 1.00 48.03 174 ARG A O 1
ATOM 1426 N N . GLU A 1 175 ? 9.220 20.929 -3.121 1.00 44.56 175 GLU A N 1
ATOM 1427 C CA . GLU A 1 175 ? 9.100 20.837 -1.677 1.00 44.56 175 GLU A CA 1
ATOM 1428 C C . GLU A 1 175 ? 8.192 19.651 -1.325 1.00 44.56 175 GLU A C 1
ATOM 1430 O O . GLU A 1 175 ? 6.985 19.780 -1.162 1.00 44.56 175 GLU A O 1
ATOM 1435 N N . TYR A 1 176 ? 8.773 18.458 -1.209 1.00 48.62 176 TYR A N 1
ATOM 1436 C CA . TYR A 1 176 ? 8.389 17.591 -0.115 1.00 48.62 176 TYR A CA 1
ATOM 1437 C C . TYR A 1 176 ? 8.931 18.307 1.110 1.00 48.62 176 TYR A C 1
ATOM 1439 O O . TYR A 1 176 ? 10.077 18.103 1.506 1.00 48.62 176 TYR A O 1
ATOM 1447 N N . SER A 1 177 ? 8.131 19.227 1.652 1.00 45.03 177 SER A N 1
ATOM 1448 C CA . SER A 1 177 ? 8.223 19.533 3.067 1.00 45.03 177 SER A CA 1
ATOM 1449 C C . SER A 1 177 ? 8.258 18.175 3.748 1.00 45.03 177 SER A C 1
ATOM 1451 O O . SER A 1 177 ? 7.282 17.423 3.668 1.00 45.03 177 SER A O 1
ATOM 1453 N N . LEU A 1 178 ? 9.420 17.822 4.297 1.00 48.47 178 LEU A N 1
ATOM 1454 C CA . LEU A 1 178 ? 9.523 16.820 5.336 1.00 48.47 178 LEU A CA 1
ATOM 1455 C C . LEU A 1 178 ? 8.313 17.056 6.231 1.00 48.47 178 LEU A C 1
ATOM 1457 O O . LEU A 1 178 ? 8.215 18.103 6.869 1.00 48.47 178 LEU A O 1
ATOM 1461 N N . ILE A 1 179 ? 7.351 16.133 6.185 1.00 45.97 179 ILE A N 1
ATOM 1462 C CA . ILE A 1 179 ? 6.421 15.954 7.288 1.00 45.97 179 ILE A CA 1
ATOM 1463 C C . ILE A 1 179 ? 7.371 15.774 8.452 1.00 45.97 179 ILE A C 1
ATOM 1465 O O . ILE A 1 179 ? 8.123 14.800 8.492 1.00 45.97 179 ILE A O 1
ATOM 1469 N N . SER A 1 180 ? 7.494 16.827 9.251 1.00 43.22 180 SER A N 1
ATOM 1470 C CA . SER A 1 180 ? 8.515 16.892 10.263 1.00 43.22 180 SER A CA 1
ATOM 1471 C C . SER A 1 180 ? 8.316 15.680 11.152 1.00 43.22 180 SER A C 1
ATOM 1473 O O . SER A 1 180 ? 7.245 15.529 11.735 1.00 43.22 180 SER A O 1
ATOM 1475 N N . SER A 1 181 ? 9.350 14.863 11.314 1.00 47.56 181 SER A N 1
ATOM 1476 C CA . SER A 1 181 ? 9.445 13.868 12.386 1.00 47.56 181 SER A CA 1
ATOM 1477 C C . SER A 1 181 ? 9.482 14.521 13.782 1.00 47.56 181 SER A C 1
ATOM 1479 O O . SER A 1 181 ? 9.997 13.946 14.731 1.00 47.56 181 SER A O 1
ATOM 1481 N N . HIS A 1 182 ? 8.970 15.746 13.917 1.00 41.88 182 HIS A N 1
ATOM 1482 C CA . HIS A 1 182 ? 8.827 16.461 15.165 1.00 41.88 182 HIS A CA 1
ATOM 1483 C C . HIS A 1 182 ? 7.473 16.069 15.774 1.00 41.88 182 HIS A C 1
ATOM 1485 O O . HIS A 1 182 ? 6.430 16.559 15.347 1.00 41.88 182 HIS A O 1
ATOM 1491 N N . ARG A 1 183 ? 7.546 15.206 16.797 1.00 46.38 183 ARG A N 1
ATOM 1492 C CA . ARG A 1 183 ? 6.514 14.895 17.806 1.00 46.38 183 ARG A CA 1
ATOM 1493 C C . ARG A 1 183 ? 5.321 14.036 17.364 1.00 46.38 183 ARG A C 1
ATOM 1495 O O . ARG A 1 183 ? 4.182 14.483 17.375 1.00 46.38 183 ARG A O 1
ATOM 1502 N N . LEU A 1 184 ? 5.588 12.763 17.072 1.00 50.81 184 LEU A N 1
ATOM 1503 C CA . LEU A 1 184 ? 4.631 11.680 17.368 1.00 50.81 184 LEU A CA 1
ATOM 1504 C C . LEU A 1 184 ? 5.050 10.870 18.608 1.00 50.81 184 LEU A C 1
ATOM 1506 O O . LEU A 1 184 ? 4.502 9.801 18.862 1.00 50.81 184 LEU A O 1
ATOM 1510 N N . ASP A 1 185 ? 6.011 11.382 19.375 1.00 48.59 185 ASP A N 1
ATOM 1511 C CA . ASP A 1 185 ? 6.242 10.918 20.734 1.00 48.59 185 ASP A CA 1
ATOM 1512 C C . ASP A 1 185 ? 5.181 11.590 21.613 1.00 48.59 185 ASP A C 1
ATOM 1514 O O . ASP A 1 185 ? 5.130 12.817 21.686 1.00 48.59 185 ASP A O 1
ATOM 1518 N N . GLU A 1 186 ? 4.318 10.757 22.200 1.00 53.62 186 GLU A N 1
ATOM 1519 C CA . GLU A 1 186 ? 3.246 11.093 23.150 1.00 53.62 186 GLU A CA 1
ATOM 1520 C C . GLU A 1 186 ? 2.031 11.827 22.560 1.00 53.62 186 GLU A C 1
ATOM 1522 O O . GLU A 1 186 ? 1.733 12.967 22.893 1.00 53.62 186 GLU A O 1
ATOM 1527 N N . ILE A 1 187 ? 1.247 11.128 21.734 1.00 55.72 187 ILE A N 1
ATOM 1528 C CA . ILE A 1 187 ? -0.208 11.237 21.913 1.00 55.72 187 ILE A CA 1
ATOM 1529 C C . ILE A 1 187 ? -0.523 10.268 23.048 1.00 55.72 187 ILE A C 1
ATOM 1531 O O . ILE A 1 187 ? -0.498 9.049 22.839 1.00 55.72 187 ILE A O 1
ATOM 1535 N N . ASP A 1 188 ? -0.711 10.797 24.255 1.00 66.50 188 ASP A N 1
ATOM 1536 C CA . ASP A 1 188 ? -1.054 9.971 25.404 1.00 66.50 188 ASP A CA 1
ATOM 1537 C C . ASP A 1 188 ? -2.442 9.354 25.171 1.00 66.50 188 ASP A C 1
ATOM 1539 O O . ASP A 1 188 ? -3.318 9.936 24.524 1.00 66.50 188 ASP A O 1
ATOM 1543 N N . THR A 1 189 ? -2.663 8.152 25.689 1.00 68.94 189 THR A N 1
ATOM 1544 C CA . THR A 1 189 ? -3.986 7.507 25.665 1.00 68.94 189 THR A CA 1
ATOM 1545 C C . THR A 1 189 ? -5.082 8.420 26.229 1.00 68.94 189 THR A C 1
ATOM 1547 O O . THR A 1 189 ? -6.205 8.407 25.721 1.00 68.94 189 THR A O 1
ATOM 1550 N N . LEU A 1 190 ? -4.718 9.284 27.184 1.00 67.56 190 LEU A N 1
ATOM 1551 C CA . LEU A 1 190 ? -5.574 10.323 27.753 1.00 67.56 190 LEU A CA 1
ATOM 1552 C C . LEU A 1 190 ? -6.050 11.361 26.719 1.00 67.56 190 LEU A C 1
ATOM 1554 O O . LEU A 1 190 ? -7.208 11.778 26.749 1.00 67.56 190 LEU A O 1
ATOM 1558 N N . ASP A 1 191 ? -5.192 11.755 25.776 1.00 77.19 191 ASP A N 1
ATOM 1559 C CA . ASP A 1 191 ? -5.531 12.765 24.767 1.00 77.19 191 ASP A CA 1
ATOM 1560 C C . ASP A 1 191 ? -6.552 12.225 23.763 1.00 77.19 191 ASP A C 1
ATOM 1562 O O . ASP A 1 191 ? -7.443 12.946 23.308 1.00 77.19 191 ASP A O 1
ATOM 1566 N N . ILE A 1 192 ? -6.461 10.933 23.440 1.00 81.62 192 ILE A N 1
ATOM 1567 C CA . ILE A 1 192 ? -7.402 10.272 22.531 1.00 81.62 192 ILE A CA 1
ATOM 1568 C C . ILE A 1 192 ? -8.787 10.180 23.177 1.00 81.62 192 ILE A C 1
ATOM 1570 O O . ILE A 1 192 ? -9.782 10.493 22.522 1.00 81.62 192 ILE A O 1
ATOM 1574 N N . GLU A 1 193 ? -8.869 9.796 24.454 1.00 80.44 193 GLU A N 1
ATOM 1575 C CA . GLU A 1 193 ? -10.141 9.740 25.186 1.00 80.44 193 GLU A CA 1
ATOM 1576 C C . GLU A 1 193 ? -10.803 11.119 25.271 1.00 80.44 193 GLU A C 1
ATOM 1578 O O . GLU A 1 193 ? -11.997 11.251 24.990 1.00 80.44 193 GLU A O 1
ATOM 1583 N N . GLN A 1 194 ? -10.022 12.166 25.549 1.00 87.12 194 GLN A N 1
ATOM 1584 C CA . GLN A 1 194 ? -10.536 13.532 25.623 1.00 87.12 194 GLN A CA 1
ATOM 1585 C C . GLN A 1 194 ? -11.049 14.034 24.264 1.00 87.12 194 GLN A C 1
ATOM 1587 O O . GLN A 1 194 ? -12.089 14.696 24.190 1.00 87.12 194 GLN A O 1
ATOM 1592 N N . VAL A 1 195 ? -10.356 13.696 23.171 1.00 88.38 195 VAL A N 1
ATOM 1593 C CA . VAL A 1 195 ? -10.809 14.010 21.808 1.00 88.38 195 VAL A CA 1
ATOM 1594 C C . VAL A 1 195 ? -12.113 13.275 21.486 1.00 88.38 195 VAL A C 1
ATOM 1596 O O . VAL A 1 195 ? -13.029 13.887 20.934 1.00 88.38 195 VAL A O 1
ATOM 1599 N N . ILE A 1 196 ? -12.233 11.997 21.857 1.00 90.12 196 ILE A N 1
ATOM 1600 C CA . ILE A 1 196 ? -13.454 11.208 21.634 1.00 90.12 196 ILE A CA 1
ATOM 1601 C C . ILE A 1 196 ? -14.639 11.805 22.404 1.00 90.12 196 ILE A C 1
ATOM 1603 O O . ILE A 1 196 ? -15.706 11.992 21.813 1.00 90.12 196 ILE A O 1
ATOM 1607 N N . LEU A 1 197 ? -14.455 12.147 23.683 1.00 92.94 197 LEU A N 1
ATOM 1608 C CA . LEU A 1 197 ? -15.504 12.753 24.511 1.00 92.94 197 LEU A CA 1
ATOM 1609 C C . LEU A 1 197 ? -15.966 14.101 23.942 1.00 92.94 197 LEU A C 1
ATOM 1611 O O . LEU A 1 197 ? -17.163 14.314 23.760 1.00 92.94 197 LEU A O 1
ATOM 1615 N N . ASN A 1 198 ? -15.030 14.965 23.542 1.00 92.50 198 ASN A N 1
ATOM 1616 C CA . ASN A 1 198 ? -15.363 16.263 22.951 1.00 92.50 198 ASN A CA 1
ATOM 1617 C C . ASN A 1 198 ? -16.171 16.133 21.648 1.00 92.50 198 ASN A C 1
ATOM 1619 O O . ASN A 1 198 ? -17.106 16.900 21.412 1.00 92.50 198 ASN A O 1
ATOM 1623 N N . VAL A 1 199 ? -15.820 15.174 20.785 1.00 92.75 199 VAL A N 1
ATOM 1624 C CA . VAL A 1 199 ? -16.556 14.930 19.533 1.00 92.75 199 VAL A CA 1
ATOM 1625 C C . VAL A 1 199 ? -17.953 14.371 19.818 1.00 92.75 199 VAL A C 1
ATOM 1627 O O . VAL A 1 199 ? -18.916 14.750 19.146 1.00 92.75 199 VAL A O 1
ATOM 1630 N N . TYR A 1 200 ? -18.085 13.502 20.821 1.00 95.69 200 TYR A N 1
ATOM 1631 C CA . TYR A 1 200 ? -19.373 12.951 21.236 1.00 95.69 200 TYR A CA 1
ATOM 1632 C C . TYR A 1 200 ? -20.323 14.036 21.766 1.00 95.69 200 TYR A C 1
ATOM 1634 O O . TYR A 1 200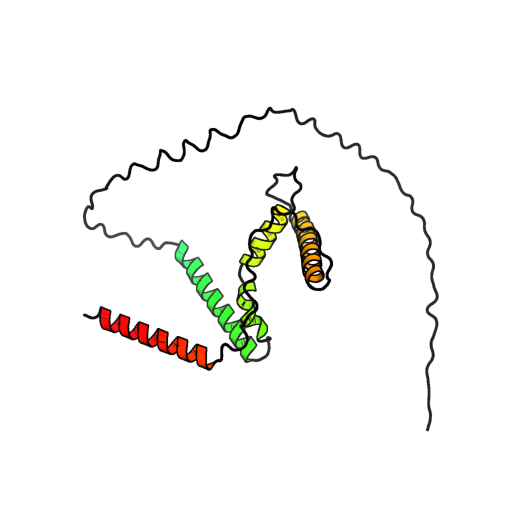 ? -21.476 14.104 21.332 1.00 95.69 200 TYR A O 1
ATOM 1642 N N . ASP A 1 201 ? -19.831 14.943 22.609 1.00 95.62 201 ASP A N 1
ATOM 1643 C CA . ASP A 1 201 ? -20.627 16.056 23.139 1.00 95.62 201 ASP A CA 1
ATOM 1644 C C . ASP A 1 201 ? -21.092 17.010 22.030 1.00 95.62 201 ASP A C 1
ATOM 1646 O O . ASP A 1 201 ? -22.256 17.424 21.998 1.00 95.62 201 ASP A O 1
ATOM 1650 N N . GLN A 1 202 ? -20.222 17.300 21.057 1.00 95.25 202 GLN A N 1
ATOM 1651 C CA . GLN A 1 202 ? -20.601 18.072 19.869 1.00 95.25 202 GLN A CA 1
ATOM 1652 C C . GLN A 1 202 ? -21.706 17.377 19.065 1.00 95.25 202 GLN A C 1
ATOM 1654 O O . GLN A 1 202 ? -22.652 18.032 18.619 1.00 95.25 202 GLN A O 1
ATOM 1659 N N . ALA A 1 203 ? -21.627 16.055 18.899 1.00 91.69 203 ALA A N 1
ATOM 1660 C CA . ALA A 1 203 ? -22.651 15.289 18.197 1.00 91.69 203 ALA A CA 1
ATOM 1661 C C . ALA A 1 203 ? -23.999 15.319 18.939 1.00 91.69 203 ALA A C 1
ATOM 1663 O O . ALA A 1 203 ? -25.033 15.548 18.307 1.00 91.69 203 ALA A O 1
ATOM 1664 N N . ILE A 1 204 ? -23.999 15.169 20.269 1.00 95.94 204 ILE A N 1
ATOM 1665 C CA . ILE A 1 204 ? -25.210 15.317 21.094 1.00 95.94 204 ILE A CA 1
ATOM 1666 C C . ILE A 1 204 ? -25.816 16.708 20.913 1.00 95.94 204 ILE A C 1
ATOM 1668 O O . ILE A 1 204 ? -27.026 16.831 20.702 1.00 95.94 204 ILE A O 1
ATOM 1672 N N . HIS A 1 205 ? -24.988 17.753 20.959 1.00 95.12 205 HIS A N 1
ATOM 1673 C CA . HIS A 1 205 ? -25.455 19.124 20.796 1.00 95.12 205 HIS A CA 1
ATOM 1674 C C . HIS A 1 205 ? -26.150 19.320 19.441 1.00 95.12 205 HIS A C 1
ATOM 1676 O O . HIS A 1 205 ? -27.253 19.860 19.386 1.00 95.12 205 HIS A O 1
ATOM 1682 N N . LEU A 1 206 ? -25.565 18.810 18.352 1.00 93.94 206 LEU A N 1
ATOM 1683 C CA . LEU A 1 206 ? -26.158 18.871 17.010 1.00 93.94 206 LEU A CA 1
ATOM 1684 C C . LEU A 1 206 ? -27.482 18.093 16.900 1.00 93.94 206 LEU A C 1
ATOM 1686 O O . LEU A 1 206 ? -28.426 18.554 16.252 1.00 93.94 206 LEU A O 1
ATOM 1690 N N . VAL A 1 207 ? -27.588 16.930 17.548 1.00 93.69 207 VAL A N 1
ATOM 1691 C CA . VAL A 1 207 ? -28.822 16.121 17.563 1.00 93.69 207 VAL A CA 1
ATOM 1692 C C . VAL A 1 207 ? -29.937 16.807 18.354 1.00 93.69 207 VAL A C 1
ATOM 1694 O O . VAL A 1 207 ? -31.103 16.731 17.972 1.00 93.69 207 VAL A O 1
ATOM 1697 N N . ASN A 1 208 ? -29.601 17.497 19.439 1.00 92.44 208 ASN A N 1
ATOM 1698 C CA . ASN A 1 208 ? -30.590 18.220 20.233 1.00 92.44 208 ASN A CA 1
ATOM 1699 C C . ASN A 1 208 ? -31.043 19.509 19.536 1.00 92.44 208 ASN A C 1
ATOM 1701 O O . ASN A 1 208 ? -32.226 19.834 19.574 1.00 92.44 208 ASN A O 1
ATOM 1705 N N . HIS A 1 209 ? -30.140 20.195 18.831 1.00 89.38 209 HIS A N 1
ATOM 1706 C CA . HIS A 1 209 ? -30.468 21.421 18.099 1.00 89.38 209 HIS A CA 1
ATOM 1707 C C . HIS A 1 209 ? -31.269 21.187 16.809 1.00 89.38 209 HIS A C 1
ATOM 1709 O O . HIS A 1 209 ? -31.900 22.115 16.315 1.00 89.38 209 HIS A O 1
ATOM 1715 N N . SER A 1 210 ? -31.248 19.968 16.261 1.00 78.50 210 SER A N 1
ATOM 1716 C CA . SER A 1 210 ? -32.006 19.582 15.058 1.00 78.50 210 SER A CA 1
ATOM 1717 C C . SER A 1 210 ? -33.437 19.108 15.347 1.00 78.50 210 SER A C 1
ATOM 1719 O O . SER A 1 210 ? -34.165 18.766 14.416 1.00 78.50 210 SER A O 1
ATOM 1721 N N . LYS A 1 211 ? -33.844 19.077 16.624 1.00 72.19 211 LYS A N 1
ATOM 1722 C CA . LYS A 1 211 ? -35.204 18.720 17.067 1.00 72.19 211 LYS A CA 1
ATOM 1723 C C . LYS A 1 211 ? -36.099 19.930 17.376 1.00 72.19 211 LYS A C 1
ATOM 1725 O O . LYS A 1 211 ? -37.259 19.719 17.726 1.00 72.19 211 LYS A O 1
ATOM 1730 N N . CYS A 1 212 ? -35.577 21.149 17.246 1.00 52.84 212 CYS A N 1
ATOM 1731 C CA . CYS A 1 212 ? -36.345 22.397 17.255 1.00 52.84 212 CYS A CA 1
ATOM 1732 C C . CYS A 1 212 ? -36.591 22.859 15.817 1.00 52.84 212 CYS A C 1
ATOM 1734 O O . CYS A 1 212 ? -37.699 23.374 15.559 1.00 52.84 212 CYS A O 1
#

Sequence (212 aa):
NTLKDTTADDVKLIVGNKNRRSAKTELICKRPKQSLLINKPFEKRRRKRQQSRKKIHLIPQTNNQQHPKHNTPVLKPTYISIELNAHNLLYLVLLVKQQDLSKQTLINIHLFNSQPCESLFRDARSLSSTFSTLANFAVKDFIGRSQKISILNQLKHNQSEKDLSVPIPHKYKREYSLISSHRLDEIDTLDIEQVILNVYDQAIHLVNHSKC

pLDDT: mean 71.42, std 19.76, range [41.28, 98.0]

Secondary structure (DSSP, 8-state):
-----------------------------------------TTSSSSSSSGGG-------------------TTHHHHHHHHHHHHHHHHHHHHHHHTTSS-THHHHTGGGGSSHHHHHHHHHHHHTS-TT-------HHHHHHHHHHHHHHHHHHHHHHHS-------GGG------------S---HHHHHHHHHHHHHHHHHHHHHTT-